Protein AF-0000000081273159 (afdb_homodimer)

pLDDT: mean 83.95, std 16.94, range [33.56, 98.62]

Sequence (254 aa):
MSEQRNASPSHPQDAVYMPDGVRIDNPDGGYTVTNPNGVSVDYQPDGSIEGQIPVIRALCVQDIAKVVRHDIARVFDTVSHTLHFEGGGVLSYMHASNGRGYEFSGHNVFVQADKDGCVIVHGTCMEMSEQRNASPSHPQDAVYMPDGVRIDNPDGGYTVTNPNGVSVDYQPDGSIEGQIPVIRALCVQDIAKVVRHDIARVFDTVSHTLHFEGGGVLSYMHASNGRGYEFSGHNVFVQADKDGCVIVHGTCME

Organism: Ralstonia solanacearum (NCBI:txid305)

Solvent-accessible surface area (backbone atoms only — not comparable to full-atom values): 13361 Å² total; per-residue (Å²): 136,82,79,77,76,73,71,67,76,74,70,76,62,67,65,44,82,48,99,59,23,39,34,37,61,41,94,85,63,22,34,35,38,32,23,89,68,63,42,35,39,38,38,41,70,88,33,38,34,38,30,64,28,94,58,30,64,30,44,21,35,53,35,54,79,40,50,74,44,60,49,77,47,76,57,92,62,31,36,37,40,37,40,33,22,54,92,70,9,32,39,35,39,35,24,37,75,85,48,51,29,52,38,39,38,32,33,38,50,38,71,47,54,49,75,81,29,34,34,38,36,68,37,32,53,77,131,135,82,79,77,74,74,74,66,75,75,72,75,63,67,65,45,84,47,101,61,24,38,32,36,61,40,96,83,64,20,35,35,38,33,22,89,67,63,41,35,38,39,38,42,69,88,34,38,33,40,29,64,28,94,57,30,65,30,44,22,35,52,35,55,80,42,51,73,43,61,50,75,48,76,58,92,63,33,36,36,40,38,40,32,21,55,90,70,9,33,39,36,39,35,24,36,73,86,48,51,29,52,40,38,37,34,33,36,48,39,72,47,54,50,76,79,28,35,34,38,35,68,38,31,52,77,131

Radius of gyration: 23.56 Å; Cα contacts (8 Å, |Δi|>4): 625; chains: 2; bounding box: 40×110×57 Å

Nearest PDB structures (foldseek):
  4bxp-assembly1_A  TM=4.214E-01  e=8.907E-02  Danio rerio
  4bxp-assembly1_A  TM=4.139E-01  e=5.987E-02  Danio rerio

Secondary structure (DSSP, 8-state):
--------------EEEETTEEEEE-TTS-EEEE-TTS-EEEE-TTSEEEEEEEEE-EEEES-GGGEEEEEEEEETTEEEEEEEETTS-EEEEEEETTS-EEEEEEESEEEEE-TTSEEEEEEEPP-/--------------EEEETTEEEEE-TTS-EEEE-TTS-EEEE-TTSEEEEEEEEE-EEEES-GGGEEEEEEEEETTEEEEEEEETTS-EEEEEEETTS-EEEEEEESEEEEE-TTSEEEEEEE---

Foldseek 3Di:
DDPPPPPPPPPQQDWDDDPAATWGADPQGWIWGAGPQGWIWTAHPQQKIKTFDPWQQEEAEPDCVQFPDWDWDDDVQKIKIWTAGPVGKIKMWMAGVVRTTGIMMIGQWDWGAHNVNYIYTHGGNDD/DDPPPPPPPPDQQDWDQDPAATWGADPQGWIWGAGPQGWIWTAHPQQKIKTFDPWQQEEAEPDCVQFPDWDWDDDVQKIKIWTAGPVGKIKIWMAGVVRTTGIMMIGQWDWGAHNVNYIYTHGGNDD

Structure (mmCIF, N/CA/C/O backbone):
data_AF-0000000081273159-model_v1
#
loop_
_entity.id
_entity.type
_entity.pdbx_description
1 polymer 'DUF1869 domain-containing protein'
#
loop_
_atom_site.group_PDB
_atom_site.id
_atom_site.type_symbol
_atom_site.label_atom_id
_atom_site.label_alt_id
_atom_site.label_comp_id
_atom_site.label_asym_id
_atom_site.label_entity_id
_atom_site.label_seq_id
_atom_site.pdbx_PDB_ins_code
_atom_site.Cartn_x
_atom_site.Cartn_y
_atom_site.Cartn_z
_atom_site.occupancy
_atom_site.B_iso_or_equiv
_atom_site.auth_seq_id
_atom_site.auth_comp_id
_atom_site.auth_asym_id
_atom_site.auth_atom_id
_atom_site.pdbx_PDB_model_num
ATOM 1 N N . MET A 1 1 ? 6.246 57.969 27.641 1 33.56 1 MET A N 1
ATOM 2 C CA . MET A 1 1 ? 7.344 57.188 27.047 1 33.56 1 MET A CA 1
ATOM 3 C C . MET A 1 1 ? 7.094 55.688 27.156 1 33.56 1 MET A C 1
ATOM 5 O O . MET A 1 1 ? 7.082 55.156 28.25 1 33.56 1 MET A O 1
ATOM 9 N N . SER A 1 2 ? 6.176 55.188 26.25 1 37.5 2 SER A N 1
ATOM 10 C CA . SER A 1 2 ? 5.621 53.844 26.203 1 37.5 2 SER A CA 1
ATOM 11 C C . SER A 1 2 ? 6.723 52.781 26.016 1 37.5 2 SER A C 1
ATOM 13 O O . SER A 1 2 ? 7.555 52.906 25.109 1 37.5 2 SER A O 1
ATOM 15 N N . GLU A 1 3 ? 7.211 52.062 27 1 38.97 3 GLU A N 1
ATOM 16 C CA . GLU A 1 3 ? 8.18 50.969 26.953 1 38.97 3 GLU A CA 1
ATOM 17 C C . GLU A 1 3 ? 7.738 49.875 25.984 1 38.97 3 GLU A C 1
ATOM 19 O O . GLU A 1 3 ? 6.684 49.281 26.156 1 38.97 3 GLU A O 1
ATOM 24 N N . GLN A 1 4 ? 8.133 49.969 24.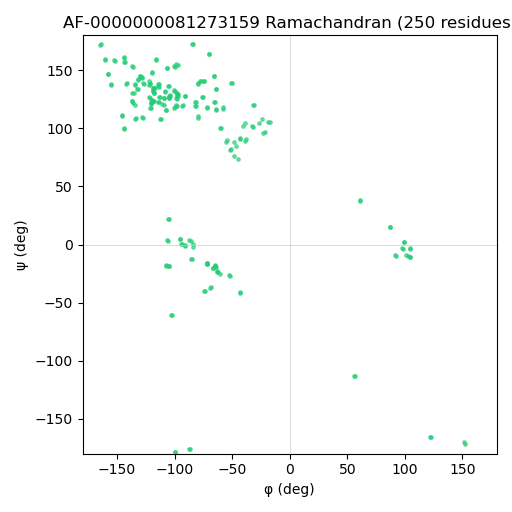672 1 37.16 4 GLN A N 1
ATOM 25 C CA . GLN A 1 4 ? 8.023 48.875 23.703 1 37.16 4 GLN A CA 1
ATOM 26 C C . GLN A 1 4 ? 8.656 47.594 24.234 1 37.16 4 GLN A C 1
ATOM 28 O O . GLN A 1 4 ? 9.859 47.562 24.484 1 37.16 4 GLN A O 1
ATOM 33 N N . ARG A 1 5 ? 7.969 46.812 25.078 1 39.31 5 ARG A N 1
ATOM 34 C CA . ARG A 1 5 ? 8.43 45.469 25.422 1 39.31 5 ARG A CA 1
ATOM 35 C C . ARG A 1 5 ? 8.914 44.719 24.188 1 39.31 5 ARG A C 1
ATOM 37 O O . ARG A 1 5 ? 8.164 44.531 23.234 1 39.31 5 ARG A O 1
ATOM 44 N N . ASN A 1 6 ? 10.156 44.781 23.875 1 37.44 6 ASN A N 1
ATOM 45 C CA . ASN A 1 6 ? 10.789 43.938 22.875 1 37.44 6 ASN A CA 1
ATOM 46 C C . ASN A 1 6 ? 10.43 42.469 23.094 1 37.44 6 ASN A C 1
ATOM 48 O O . ASN A 1 6 ? 10.797 41.875 24.094 1 37.44 6 ASN A O 1
ATOM 52 N N . ALA A 1 7 ? 9.273 42.062 22.75 1 40.38 7 ALA A N 1
ATOM 53 C CA . ALA A 1 7 ? 9.008 40.656 22.688 1 40.38 7 ALA A CA 1
ATOM 54 C C . ALA A 1 7 ? 10.211 39.875 22.125 1 40.38 7 ALA A C 1
ATOM 56 O O . ALA A 1 7 ? 10.703 40.219 21.047 1 40.38 7 ALA A O 1
ATOM 57 N N . SER A 1 8 ? 11.133 39.438 22.953 1 40.47 8 SER A N 1
ATOM 58 C CA . SER A 1 8 ? 12.203 38.531 22.531 1 40.47 8 SER A CA 1
ATOM 59 C C . SER A 1 8 ? 11.734 37.625 21.406 1 40.47 8 SER A C 1
ATOM 61 O O . SER A 1 8 ? 10.586 37.156 21.422 1 40.47 8 SER A O 1
ATOM 63 N N . PRO A 1 9 ? 12.391 37.688 20.266 1 39 9 PRO A N 1
ATOM 64 C CA . PRO A 1 9 ? 12 36.75 19.219 1 39 9 PRO A CA 1
ATOM 65 C C . PRO A 1 9 ? 11.695 35.344 19.766 1 39 9 PRO A C 1
ATOM 67 O O . PRO A 1 9 ? 12.312 34.906 20.75 1 39 9 PRO A O 1
ATOM 70 N N . SER A 1 10 ? 10.438 34.938 19.938 1 40.62 10 SER A N 1
ATOM 71 C CA . SER A 1 10 ? 10.094 33.562 20.203 1 40.62 10 SER A CA 1
ATOM 72 C C . SER A 1 10 ? 11.211 32.625 19.75 1 40.62 10 SER A C 1
ATOM 74 O O . SER A 1 10 ? 11.758 32.781 18.656 1 40.62 10 SER A O 1
ATOM 76 N N . HIS A 1 11 ? 12.141 32.156 20.578 1 43.31 11 HIS A N 1
ATOM 77 C CA . HIS A 1 11 ? 13.078 31.062 20.344 1 43.31 11 HIS A CA 1
ATOM 78 C C . HIS A 1 11 ? 12.625 30.188 19.172 1 43.31 11 HIS A C 1
ATOM 80 O O . HIS A 1 11 ? 11.461 29.781 19.125 1 43.31 11 HIS A O 1
ATOM 86 N N . PRO A 1 12 ? 13.219 30.234 17.984 1 45.88 12 PRO A N 1
ATOM 87 C CA . PRO A 1 12 ? 12.859 29.359 16.875 1 45.88 12 PRO A CA 1
ATOM 88 C C . PRO A 1 12 ? 12.391 27.969 17.344 1 45.88 12 PRO A C 1
ATOM 90 O O . PRO A 1 12 ? 12.914 27.453 18.328 1 45.88 12 PRO A O 1
ATOM 93 N N . GLN A 1 13 ? 11.102 27.609 17.391 1 56.62 13 GLN A N 1
ATOM 94 C CA . GLN A 1 13 ? 10.539 26.281 17.594 1 56.62 13 GLN A CA 1
ATOM 95 C C . GLN A 1 13 ? 11.531 25.188 17.172 1 56.62 13 GLN A C 1
ATOM 97 O O . GLN A 1 13 ? 12.18 25.312 16.125 1 56.62 13 GLN A O 1
ATOM 102 N N . ASP A 1 14 ? 12.094 24.5 18.094 1 66.19 14 ASP A N 1
ATOM 103 C CA . ASP A 1 14 ? 13.164 23.5 18 1 66.19 14 ASP A CA 1
ATOM 104 C C . ASP A 1 14 ? 12.891 22.5 16.875 1 66.19 14 ASP A C 1
ATOM 106 O O . ASP A 1 14 ? 11.906 21.766 16.922 1 66.19 14 ASP A O 1
ATOM 110 N N . ALA A 1 15 ? 13.305 22.938 15.734 1 74.56 15 ALA A N 1
ATOM 111 C CA . ALA A 1 15 ? 13.336 22.016 14.609 1 74.56 15 ALA A CA 1
ATOM 112 C C . ALA A 1 15 ? 14.203 20.797 14.914 1 74.56 15 ALA A C 1
ATOM 114 O O . ALA A 1 15 ? 15.297 20.938 15.477 1 74.56 15 ALA A O 1
ATOM 115 N N . VAL A 1 16 ? 13.508 19.641 14.891 1 82 16 VAL A N 1
ATOM 116 C CA . VAL A 1 16 ? 14.258 18.391 14.984 1 82 16 VAL A CA 1
ATOM 117 C C . VAL A 1 16 ? 14.445 17.797 13.594 1 82 16 VAL A C 1
ATOM 119 O O . VAL A 1 16 ? 13.469 17.562 12.875 1 82 16 VAL A O 1
ATOM 122 N N . TYR A 1 17 ? 15.625 17.625 13.172 1 74.94 17 TYR A N 1
ATOM 123 C CA . TYR A 1 17 ? 15.93 17.062 11.859 1 74.94 17 TYR A CA 1
ATOM 124 C C . TYR A 1 17 ? 15.875 15.539 11.898 1 74.94 17 TYR A C 1
ATOM 126 O O . TYR A 1 17 ? 16.469 14.906 12.773 1 74.94 17 TYR A O 1
ATOM 134 N N . MET A 1 18 ? 14.93 15.031 11.047 1 74.56 18 MET A N 1
ATOM 135 C CA . MET A 1 18 ? 14.773 13.586 10.914 1 74.56 18 MET A CA 1
ATOM 136 C C . MET A 1 18 ? 15.117 13.133 9.5 1 74.56 18 MET A C 1
ATOM 138 O O . MET A 1 18 ? 15.195 13.945 8.578 1 74.56 18 MET A O 1
ATOM 142 N N . PRO A 1 19 ? 15.43 11.859 9.375 1 70.31 19 PRO A N 1
ATOM 143 C CA . PRO A 1 19 ? 15.766 11.336 8.047 1 70.31 19 PRO A CA 1
ATOM 144 C C . PRO A 1 19 ? 14.703 11.672 7.004 1 70.31 19 PRO A C 1
ATOM 146 O O . PRO A 1 19 ? 15.031 11.922 5.84 1 70.31 19 PRO A O 1
ATOM 149 N N . ASP A 1 20 ? 13.477 11.844 7.52 1 69.75 20 ASP A N 1
ATOM 150 C CA . ASP A 1 20 ? 12.406 12.008 6.543 1 69.75 20 ASP A CA 1
ATOM 151 C C . ASP A 1 20 ? 11.938 13.461 6.488 1 69.75 20 ASP A C 1
ATOM 153 O O . ASP A 1 20 ? 10.977 13.781 5.785 1 69.75 20 ASP A O 1
ATOM 157 N N . GLY A 1 21 ? 12.57 14.281 7.211 1 77.69 21 GLY A N 1
ATOM 158 C CA . GLY A 1 21 ? 12.164 15.68 7.184 1 77.69 21 GLY A CA 1
ATOM 159 C C . GLY A 1 21 ? 12.469 16.406 8.477 1 77.69 21 GLY A C 1
ATOM 160 O O . GLY A 1 21 ? 13.312 15.977 9.258 1 77.69 21 GLY A O 1
ATOM 161 N N . VAL A 1 22 ? 11.922 17.641 8.508 1 86.69 22 VAL A N 1
ATOM 162 C CA . VAL A 1 22 ? 12.086 18.484 9.688 1 86.69 22 VAL A CA 1
ATOM 163 C C . VAL A 1 22 ? 10.789 18.516 10.492 1 86.69 22 VAL A C 1
ATOM 165 O O . VAL A 1 22 ? 9.703 18.703 9.93 1 86.69 22 VAL A O 1
ATOM 168 N N . ARG A 1 23 ? 10.938 18.203 11.727 1 88.88 23 ARG A N 1
ATOM 169 C CA . ARG A 1 23 ? 9.797 18.281 12.625 1 88.88 23 ARG A CA 1
ATOM 170 C C . ARG A 1 23 ? 9.789 19.594 13.398 1 88.88 23 ARG A C 1
ATOM 172 O O . ARG A 1 23 ? 10.828 20.016 13.914 1 88.88 23 ARG A O 1
ATOM 179 N N . ILE A 1 24 ? 8.688 20.266 13.383 1 90.06 24 ILE A N 1
ATOM 180 C CA . ILE A 1 24 ? 8.477 21.469 14.188 1 90.06 24 ILE A CA 1
ATOM 181 C C . ILE A 1 24 ? 7.332 21.234 15.172 1 90.06 24 ILE A C 1
ATOM 183 O O . ILE A 1 24 ? 6.215 20.891 14.766 1 90.06 24 ILE A O 1
ATOM 187 N N . ASP A 1 25 ? 7.582 21.406 16.422 1 91.19 25 ASP A N 1
ATOM 188 C CA . ASP A 1 25 ? 6.551 21.266 17.438 1 91.19 25 ASP A CA 1
ATOM 189 C C . ASP A 1 25 ? 5.676 22.516 17.516 1 91.19 25 ASP A C 1
ATOM 191 O O . ASP A 1 25 ? 6.176 23.641 17.438 1 91.19 25 ASP A O 1
ATOM 195 N N . ASN A 1 26 ? 4.461 22.266 17.656 1 89.94 26 ASN A N 1
ATOM 196 C CA . ASN A 1 26 ? 3.498 23.359 17.734 1 89.94 26 ASN A CA 1
ATOM 197 C C . ASN A 1 26 ? 3.09 23.641 19.188 1 89.94 26 ASN A C 1
ATOM 199 O O . ASN A 1 26 ? 3.127 22.75 20.031 1 89.94 26 ASN A O 1
ATOM 203 N N . PRO A 1 27 ? 2.695 24.828 19.453 1 89.12 27 PRO A N 1
ATOM 204 C CA . PRO A 1 27 ? 2.316 25.219 20.828 1 89.12 27 PRO A CA 1
ATOM 205 C C . PRO A 1 27 ? 1.125 24.422 21.344 1 89.12 27 PRO A C 1
ATOM 207 O O . PRO A 1 27 ? 0.985 24.25 22.562 1 89.12 27 PRO A O 1
ATOM 210 N N . ASP A 1 28 ? 0.371 23.938 20.5 1 88.38 28 ASP A N 1
ATOM 211 C CA . ASP A 1 28 ? -0.841 23.234 20.922 1 88.38 28 ASP A CA 1
ATOM 212 C C . ASP A 1 28 ? -0.544 21.781 21.281 1 88.38 28 ASP A C 1
ATOM 214 O O . ASP A 1 28 ? -1.446 21.031 21.656 1 88.38 28 ASP A O 1
ATOM 218 N N . GLY A 1 29 ? 0.699 21.328 21.141 1 89.62 29 GLY A N 1
ATOM 219 C CA . GLY A 1 29 ? 1.082 19.969 21.484 1 89.62 29 GLY A CA 1
ATOM 220 C C . GLY A 1 29 ? 1.23 19.078 20.266 1 89.62 29 GLY A C 1
ATOM 221 O O . GLY A 1 29 ? 1.7 17.938 20.375 1 89.62 29 GLY A O 1
ATOM 222 N N . GLY A 1 30 ? 0.822 19.562 19.141 1 90.19 30 GLY A N 1
ATOM 223 C CA . GLY A 1 30 ? 1.056 18.844 17.906 1 90.19 30 GLY A CA 1
ATOM 224 C C . GLY A 1 30 ? 2.406 19.141 17.281 1 90.19 30 GLY A C 1
ATOM 225 O O . GLY A 1 30 ? 3.289 19.703 17.938 1 90.19 30 GLY A O 1
ATOM 226 N N . TYR A 1 31 ? 2.561 18.594 16.188 1 89 31 TYR A N 1
ATOM 227 C CA . TYR A 1 31 ? 3.787 18.906 15.461 1 89 31 TYR A CA 1
ATOM 228 C C . TYR A 1 31 ? 3.588 18.766 13.953 1 89 31 TYR A C 1
ATOM 230 O O . TYR A 1 31 ? 2.611 18.156 13.508 1 89 31 TYR A O 1
ATOM 238 N N . THR A 1 32 ? 4.441 19.422 13.203 1 89 32 THR A N 1
ATOM 239 C CA . THR A 1 32 ? 4.449 19.375 11.742 1 89 32 THR A CA 1
ATOM 240 C C . THR A 1 32 ? 5.766 18.797 11.227 1 89 32 THR A C 1
ATOM 242 O O . THR A 1 32 ? 6.84 19.156 11.727 1 89 32 THR A O 1
ATOM 245 N N . VAL A 1 33 ? 5.602 17.828 10.336 1 87.44 33 VAL A N 1
ATOM 246 C CA . VAL A 1 33 ? 6.781 17.281 9.672 1 87.44 33 VAL A CA 1
ATOM 247 C C . VAL A 1 33 ? 6.793 17.719 8.203 1 87.44 33 VAL A C 1
ATOM 249 O O . VAL A 1 33 ? 5.801 17.547 7.492 1 87.44 33 VAL A O 1
ATOM 252 N N . THR A 1 34 ? 7.918 18.312 7.828 1 83.94 34 THR A N 1
ATOM 253 C CA . THR A 1 34 ? 8.078 18.75 6.441 1 83.94 34 THR A CA 1
ATOM 254 C C . THR A 1 34 ? 9.273 18.047 5.793 1 83.94 34 THR A C 1
ATOM 256 O O . THR A 1 34 ? 10.375 18.047 6.348 1 83.94 34 THR A O 1
ATOM 259 N N . ASN A 1 35 ? 8.922 17.422 4.715 1 78.56 35 ASN A N 1
ATOM 260 C CA . ASN A 1 35 ? 10.031 16.781 4.02 1 78.56 35 ASN A CA 1
ATOM 261 C C . ASN A 1 35 ? 10.742 17.75 3.088 1 78.56 35 ASN A C 1
ATOM 263 O O . ASN A 1 35 ? 10.305 18.891 2.912 1 78.56 35 ASN A O 1
ATOM 267 N N . PRO A 1 36 ? 11.836 17.312 2.539 1 75 36 PRO A N 1
ATOM 268 C CA . PRO A 1 36 ? 12.633 18.234 1.719 1 75 36 PRO A CA 1
ATOM 269 C C . PRO A 1 36 ? 11.898 18.688 0.463 1 75 36 PRO A C 1
ATOM 271 O O . PRO A 1 36 ? 12.25 19.719 -0.12 1 75 36 PRO A O 1
ATOM 274 N N . ASN A 1 37 ? 10.945 17.969 0.129 1 72.88 37 ASN A N 1
ATOM 275 C CA . ASN A 1 37 ? 10.234 18.328 -1.091 1 72.88 37 ASN A CA 1
ATOM 276 C C . ASN A 1 37 ? 9.031 19.219 -0.792 1 72.88 37 ASN A C 1
ATOM 278 O O . ASN A 1 37 ? 8.234 19.516 -1.684 1 72.88 37 ASN A O 1
ATOM 282 N N . GLY A 1 38 ? 8.852 19.5 0.42 1 74.31 38 GLY A N 1
ATOM 283 C CA . GLY A 1 38 ? 7.824 20.469 0.775 1 74.31 38 GLY A CA 1
ATOM 284 C C . GLY A 1 38 ? 6.531 19.828 1.229 1 74.31 38 GLY A C 1
ATOM 285 O O . GLY A 1 38 ? 5.551 20.516 1.517 1 74.31 38 GLY A O 1
ATOM 286 N N . VAL A 1 39 ? 6.57 18.5 1.261 1 75.06 39 VAL A N 1
ATOM 287 C CA . VAL A 1 39 ? 5.391 17.812 1.767 1 75.06 39 VAL A CA 1
ATOM 288 C C . VAL A 1 39 ? 5.328 17.938 3.287 1 75.06 39 VAL A C 1
ATOM 290 O O . VAL A 1 39 ? 6.301 17.641 3.98 1 75.06 39 VAL A O 1
ATOM 293 N N . SER A 1 40 ? 4.145 18.422 3.699 1 83.31 40 SER A N 1
ATOM 294 C CA . SER A 1 40 ? 3.992 18.594 5.141 1 83.31 40 SER A CA 1
ATOM 295 C C . SER A 1 40 ? 2.811 17.797 5.676 1 83.31 40 SER A C 1
ATOM 297 O O . SER A 1 40 ? 1.752 17.75 5.047 1 83.31 40 SER A O 1
ATOM 299 N N . VAL A 1 41 ? 3.078 17.188 6.793 1 87.25 41 VAL A N 1
ATOM 300 C CA . VAL A 1 41 ? 2.023 16.469 7.512 1 87.25 41 VAL A CA 1
ATOM 301 C C . VAL A 1 41 ? 1.877 17.047 8.914 1 87.25 41 VAL A C 1
ATOM 303 O O . VAL A 1 41 ? 2.865 17.203 9.641 1 87.25 41 VAL A O 1
ATOM 306 N N . ASP A 1 42 ? 0.655 17.391 9.156 1 90 42 ASP A N 1
ATOM 307 C CA . ASP A 1 42 ? 0.347 17.953 10.469 1 90 42 ASP A CA 1
ATOM 308 C C . ASP A 1 42 ? -0.228 16.891 11.398 1 90 42 ASP A C 1
ATOM 310 O O . ASP A 1 42 ? -1.208 16.219 11.055 1 90 42 ASP A O 1
ATOM 314 N N . TYR A 1 43 ? 0.442 16.797 12.531 1 90 43 TYR A N 1
ATOM 315 C CA . TYR A 1 43 ? 0.016 15.867 13.562 1 90 43 TYR A CA 1
ATOM 316 C C . TYR A 1 43 ? -0.558 16.609 14.766 1 90 43 TYR A C 1
ATOM 318 O O . TYR A 1 43 ? 0.137 17.406 15.398 1 90 43 TYR A O 1
ATOM 326 N N . GLN A 1 44 ? -1.812 16.312 15.039 1 91.81 44 GLN A N 1
ATOM 327 C CA . GLN A 1 44 ? -2.479 16.969 16.156 1 91.81 44 GLN A CA 1
ATOM 328 C C . GLN A 1 44 ? -2.441 16.109 17.406 1 91.81 44 GLN A C 1
ATOM 330 O O . GLN A 1 44 ? -2.326 14.883 17.328 1 91.81 44 GLN A O 1
ATOM 335 N N . PRO A 1 45 ? -2.525 16.719 18.547 1 90.5 45 PRO A N 1
ATOM 336 C CA . PRO A 1 45 ? -2.475 15.969 19.797 1 90.5 45 PRO A CA 1
ATOM 337 C C . PRO A 1 45 ? -3.643 15 19.953 1 90.5 45 PRO A C 1
ATOM 339 O O . PRO A 1 45 ? -3.525 13.992 20.672 1 90.5 45 PRO A O 1
ATOM 342 N N . ASP A 1 46 ? -4.75 15.203 19.312 1 90.81 46 ASP A N 1
ATOM 343 C CA . ASP A 1 46 ? -5.922 14.352 19.469 1 90.81 46 ASP A CA 1
ATOM 344 C C . ASP A 1 46 ? -5.848 13.148 18.531 1 90.81 46 ASP A C 1
ATOM 346 O O . ASP A 1 46 ? -6.801 12.367 18.438 1 90.81 46 ASP A O 1
ATOM 350 N N . GLY A 1 47 ? -4.754 13.07 17.828 1 91.44 47 GLY A N 1
ATOM 351 C CA . GLY A 1 47 ? -4.578 11.93 16.953 1 91.44 47 GLY A CA 1
ATOM 352 C C . GLY A 1 47 ? -4.93 12.234 15.5 1 91.44 47 GLY A C 1
ATOM 353 O O . GLY A 1 47 ? -4.754 11.383 14.625 1 91.44 47 GLY A O 1
ATOM 354 N N . SER A 1 48 ? -5.398 13.438 15.297 1 93.12 48 SER A N 1
ATOM 355 C CA . SER A 1 48 ? -5.73 13.805 13.922 1 93.12 48 SER A CA 1
ATOM 356 C C . SER A 1 48 ? -4.477 14.133 13.117 1 93.12 48 SER A C 1
ATOM 358 O O . SER A 1 48 ? -3.527 14.711 13.656 1 93.12 48 SER A O 1
ATOM 360 N N . ILE A 1 49 ? -4.496 13.719 11.93 1 92.19 49 ILE A N 1
ATOM 361 C CA . ILE A 1 49 ? -3.418 14.039 11 1 92.19 49 ILE A CA 1
ATOM 362 C C . ILE A 1 49 ? -4.004 14.617 9.719 1 92.19 49 ILE A C 1
ATOM 364 O O . ILE A 1 49 ? -5.078 14.203 9.273 1 92.19 49 ILE A O 1
ATOM 368 N N . GLU A 1 50 ? -3.258 15.562 9.203 1 89.5 50 GLU A N 1
ATOM 369 C CA . GLU A 1 50 ? -3.641 16.125 7.91 1 89.5 50 GLU A CA 1
ATOM 370 C C . GLU A 1 50 ? -2.414 16.406 7.047 1 89.5 50 GLU A C 1
ATOM 372 O O . GLU A 1 50 ? -1.368 16.812 7.562 1 89.5 50 GLU A O 1
ATOM 377 N N . GLY A 1 51 ? -2.588 16.109 5.891 1 83.81 51 GLY A N 1
ATOM 378 C CA . GLY A 1 51 ? -1.545 16.438 4.934 1 83.81 51 GLY A CA 1
ATOM 379 C C . GLY A 1 51 ? -2.082 17.062 3.654 1 83.81 51 GLY A C 1
ATOM 380 O O . GLY A 1 51 ? -3.119 16.641 3.143 1 83.81 51 GLY A O 1
ATOM 381 N N . GLN A 1 52 ? -1.6 18.281 3.434 1 72.94 52 GLN A N 1
ATOM 382 C CA . GLN A 1 52 ? -1.816 18.875 2.125 1 72.94 52 GLN A CA 1
ATOM 383 C C . GLN A 1 52 ? -0.504 19.016 1.358 1 72.94 52 GLN A C 1
ATOM 385 O O . GLN A 1 52 ? 0.447 19.625 1.853 1 72.94 52 GLN A O 1
ATOM 390 N N . ILE A 1 53 ? -0.485 18.156 0.425 1 67.44 53 ILE A N 1
ATOM 391 C CA . ILE A 1 53 ? 0.759 18.125 -0.337 1 67.44 53 ILE A CA 1
ATOM 392 C C . ILE A 1 53 ? 0.499 18.594 -1.769 1 67.44 53 ILE A C 1
ATOM 394 O O . ILE A 1 53 ? -0.519 18.234 -2.367 1 67.44 53 ILE A O 1
ATOM 398 N N . PRO A 1 54 ? 1.281 19.562 -2.182 1 70.12 54 PRO A N 1
ATOM 399 C CA . PRO A 1 54 ? 1.064 20.047 -3.545 1 70.12 54 PRO A CA 1
ATOM 400 C C . PRO A 1 54 ? 0.836 18.922 -4.547 1 70.12 54 PRO A C 1
ATOM 402 O O . PRO A 1 54 ? -0.021 19.031 -5.43 1 70.12 54 PRO A O 1
ATOM 405 N N . VAL A 1 55 ? 1.565 17.875 -4.445 1 76.25 55 VAL A N 1
ATOM 406 C CA . VAL A 1 55 ? 1.369 16.75 -5.359 1 76.25 55 VAL A CA 1
ATOM 407 C C . VAL A 1 55 ? 1.591 15.43 -4.617 1 76.25 55 VAL A C 1
ATOM 409 O O . VAL A 1 55 ? 2.725 15.086 -4.277 1 76.25 55 VAL A O 1
ATOM 412 N N . ILE A 1 56 ? 0.504 14.828 -4.254 1 85 56 ILE A N 1
ATOM 413 C CA . ILE A 1 56 ? 0.622 13.461 -3.764 1 85 56 ILE A CA 1
ATOM 414 C C . ILE A 1 56 ? 0.745 12.5 -4.945 1 85 56 ILE A C 1
ATOM 416 O O . ILE A 1 56 ? -0.22 12.289 -5.684 1 85 56 ILE A O 1
ATOM 420 N N . ARG A 1 57 ? 1.852 11.961 -5.094 1 87.88 57 ARG A N 1
ATOM 421 C CA . ARG A 1 57 ? 2.094 11.07 -6.219 1 87.88 57 ARG A CA 1
ATOM 422 C C . ARG A 1 57 ? 1.41 9.727 -6.008 1 87.88 57 ARG A C 1
ATOM 424 O O . ARG A 1 57 ? 0.899 9.125 -6.957 1 87.88 57 ARG A O 1
ATOM 431 N N . ALA A 1 58 ? 1.476 9.273 -4.812 1 92.12 58 ALA A N 1
ATOM 432 C CA . ALA A 1 58 ? 0.848 7.996 -4.473 1 92.12 58 ALA A CA 1
ATOM 433 C C . ALA A 1 58 ? 0.574 7.902 -2.977 1 92.12 58 ALA A C 1
ATOM 435 O O . ALA A 1 58 ? 1.294 8.492 -2.168 1 92.12 58 ALA A O 1
ATOM 436 N N . LEU A 1 59 ? -0.438 7.27 -2.641 1 94.19 59 LEU A N 1
ATOM 437 C CA . LEU A 1 59 ? -0.652 6.824 -1.268 1 94.19 59 LEU A CA 1
ATOM 438 C C . LEU A 1 59 ? -0.472 5.312 -1.153 1 94.19 59 LEU A C 1
ATOM 440 O O . LEU A 1 59 ? -1.242 4.547 -1.734 1 94.19 59 LEU A O 1
ATOM 444 N N . CYS A 1 60 ? 0.51 4.973 -0.412 1 95.94 60 CYS A N 1
ATOM 445 C CA . CYS A 1 60 ? 0.901 3.578 -0.249 1 95.94 60 CYS A CA 1
ATOM 446 C C . CYS A 1 60 ? 0.367 3.012 1.061 1 95.94 60 CYS A C 1
ATOM 448 O O . CYS A 1 60 ? 0.473 3.652 2.107 1 95.94 60 CYS A O 1
ATOM 450 N N . VAL A 1 61 ? -0.199 1.852 0.926 1 97.88 61 VAL A N 1
ATOM 451 C CA . VAL A 1 61 ? -0.581 1.11 2.123 1 97.88 61 VAL A CA 1
ATOM 452 C C . VAL A 1 61 ? 0.462 0.035 2.422 1 97.88 61 VAL A C 1
ATOM 454 O O . VAL A 1 61 ? 0.611 -0.922 1.658 1 97.88 61 VAL A O 1
ATOM 457 N N . GLN A 1 62 ? 1.055 0.178 3.514 1 96.06 62 GLN A N 1
ATOM 458 C CA . GLN A 1 62 ? 2.217 -0.651 3.82 1 96.06 62 GLN A CA 1
ATOM 459 C C . GLN A 1 62 ? 1.814 -2.109 4.016 1 96.06 62 GLN A C 1
ATOM 461 O O . GLN A 1 62 ? 2.586 -3.02 3.707 1 96.06 62 GLN A O 1
ATOM 466 N N . ASP A 1 63 ? 0.692 -2.316 4.598 1 96.5 63 ASP A N 1
ATOM 467 C CA . ASP A 1 63 ? 0.19 -3.672 4.809 1 96.5 63 ASP A CA 1
ATOM 468 C C . ASP A 1 63 ? -1.333 -3.715 4.703 1 96.5 63 ASP A C 1
ATOM 470 O O . ASP A 1 63 ? -2.037 -3.289 5.621 1 96.5 63 ASP A O 1
ATOM 474 N N . ILE A 1 64 ? -1.799 -4.367 3.633 1 97.31 64 ILE A N 1
ATOM 475 C CA . ILE A 1 64 ? -3.23 -4.371 3.354 1 97.31 64 ILE A CA 1
ATOM 476 C C . ILE A 1 64 ? -3.953 -5.254 4.367 1 97.31 64 ILE A C 1
ATOM 478 O O . ILE A 1 64 ? -5.164 -5.113 4.57 1 97.31 64 ILE A O 1
ATOM 482 N N . ALA A 1 65 ? -3.18 -6.133 5.086 1 95.94 65 ALA A N 1
ATOM 483 C CA . ALA A 1 65 ? -3.775 -7.023 6.082 1 95.94 65 ALA A CA 1
ATOM 484 C C . ALA A 1 65 ? -4.328 -6.23 7.262 1 95.94 65 ALA A C 1
ATOM 486 O O . ALA A 1 65 ? -5.16 -6.734 8.023 1 95.94 65 ALA A O 1
ATOM 487 N N . LYS A 1 66 ? -3.859 -5.07 7.406 1 96.75 66 LYS A N 1
ATOM 488 C CA . LYS A 1 66 ? -4.285 -4.254 8.539 1 96.75 66 LYS A CA 1
ATOM 489 C C . LYS A 1 66 ? -5.574 -3.506 8.227 1 96.75 66 LYS A C 1
ATOM 491 O O . LYS A 1 66 ? -6.191 -2.92 9.117 1 96.75 66 LYS A O 1
ATOM 496 N N . VAL A 1 67 ? -5.977 -3.469 6.965 1 98 67 VAL A N 1
ATOM 497 C CA . VAL A 1 67 ? -7.203 -2.783 6.566 1 98 67 VAL A CA 1
ATOM 498 C C . VAL A 1 67 ? -8.406 -3.686 6.816 1 98 67 VAL A C 1
ATOM 500 O O . VAL A 1 67 ? -8.484 -4.793 6.281 1 98 67 VAL A O 1
ATOM 503 N N . VAL A 1 68 ? -9.359 -3.207 7.609 1 97.38 68 VAL A N 1
ATOM 504 C CA . VAL A 1 68 ? -10.508 -4.039 7.961 1 97.38 68 VAL A CA 1
ATOM 505 C C . VAL A 1 68 ? -11.734 -3.588 7.172 1 97.38 68 VAL A C 1
ATOM 507 O O . VAL A 1 68 ? -12.711 -4.328 7.062 1 97.38 68 VAL A O 1
ATOM 510 N N . ARG A 1 69 ? -11.672 -2.428 6.668 1 98.06 69 ARG A N 1
ATOM 511 C CA . ARG A 1 69 ? -12.727 -1.891 5.812 1 98.06 69 ARG A CA 1
ATOM 512 C C . ARG A 1 69 ? -12.18 -0.808 4.887 1 98.06 69 ARG A C 1
ATOM 514 O O . ARG A 1 69 ? -11.344 0.003 5.297 1 98.06 69 ARG A O 1
ATOM 521 N N . HIS A 1 70 ? -12.57 -0.783 3.65 1 98.62 70 HIS A N 1
ATOM 522 C CA . HIS A 1 70 ? -12.18 0.187 2.635 1 98.62 70 HIS A CA 1
ATOM 523 C C . HIS A 1 70 ? -13.391 0.679 1.846 1 98.62 70 HIS A C 1
ATOM 525 O O . HIS A 1 70 ? -14 -0.087 1.097 1 98.62 70 HIS A O 1
ATOM 531 N N . ASP A 1 71 ? -13.773 1.933 2.092 1 98.38 71 ASP A N 1
ATOM 532 C CA . ASP A 1 71 ? -14.859 2.57 1.351 1 98.38 71 ASP A CA 1
ATOM 533 C C . ASP A 1 71 ? -14.312 3.436 0.217 1 98.38 71 ASP A C 1
ATOM 535 O O . ASP A 1 71 ? -13.43 4.27 0.434 1 98.38 71 ASP A O 1
ATOM 539 N N . ILE A 1 72 ? -14.836 3.244 -0.961 1 97.62 72 ILE A N 1
ATOM 540 C CA . ILE A 1 72 ? -14.453 4.031 -2.125 1 97.62 72 ILE A CA 1
ATOM 541 C C . ILE A 1 72 ? -15.672 4.754 -2.689 1 97.62 72 ILE A C 1
ATOM 543 O O . ILE A 1 72 ? -16.688 4.117 -3.014 1 97.62 72 ILE A O 1
ATOM 547 N N . ALA A 1 73 ? -15.594 6.047 -2.746 1 97.12 73 ALA A N 1
ATOM 548 C CA . ALA A 1 73 ? -16.672 6.863 -3.287 1 97.12 73 ALA A CA 1
ATOM 549 C C . ALA A 1 73 ? -16.203 7.707 -4.461 1 97.12 73 ALA A C 1
ATOM 551 O O . ALA A 1 73 ? -15.086 8.242 -4.438 1 97.12 73 ALA A O 1
ATOM 552 N N . ARG A 1 74 ? -17 7.801 -5.438 1 94.81 74 ARG A N 1
ATOM 553 C CA . ARG A 1 74 ? -16.703 8.625 -6.605 1 94.81 74 ARG A CA 1
ATOM 554 C C . ARG A 1 74 ? -17.766 9.719 -6.777 1 94.81 74 ARG A C 1
ATOM 556 O O . ARG A 1 74 ? -18.953 9.438 -6.809 1 94.81 74 ARG A O 1
ATOM 563 N N . VAL A 1 75 ? -17.312 10.898 -6.781 1 93 75 VAL A N 1
ATOM 564 C CA . VAL A 1 75 ? -18.188 12.039 -7.035 1 93 75 VAL A CA 1
ATOM 565 C C . VAL A 1 75 ? -17.578 12.906 -8.141 1 93 75 VAL A C 1
ATOM 567 O O . VAL A 1 75 ? -16.547 13.547 -7.938 1 93 75 VAL A O 1
ATOM 570 N N . PHE A 1 76 ? -18.172 12.93 -9.328 1 91.81 76 PHE A N 1
ATOM 571 C CA . PHE A 1 76 ? -17.688 13.648 -10.5 1 91.81 76 PHE A CA 1
ATOM 572 C C . PHE A 1 76 ? -16.266 13.219 -10.836 1 91.81 76 PHE A C 1
ATOM 574 O O . PHE A 1 76 ? -16.016 12.047 -11.141 1 91.81 76 PHE A O 1
ATOM 581 N N . ASP A 1 77 ? -15.328 14.164 -10.672 1 93.06 77 ASP A N 1
ATOM 582 C CA . ASP A 1 77 ? -13.969 13.859 -11.109 1 93.06 77 ASP A CA 1
ATOM 583 C C . ASP A 1 77 ? -13.055 13.594 -9.914 1 93.06 77 ASP A C 1
ATOM 585 O O . ASP A 1 77 ? -11.836 13.68 -10.031 1 93.06 77 ASP A O 1
ATOM 589 N N . THR A 1 78 ? -13.766 13.242 -8.852 1 93.38 78 THR A N 1
ATOM 590 C CA . THR A 1 78 ? -12.992 12.992 -7.648 1 93.38 78 THR A CA 1
ATOM 591 C C . THR A 1 78 ? -13.32 11.625 -7.062 1 93.38 78 THR A C 1
ATOM 593 O O . THR A 1 78 ? -14.477 11.195 -7.09 1 93.38 78 THR A O 1
ATOM 596 N N . VAL A 1 79 ? -12.281 10.977 -6.621 1 96.31 79 VAL A N 1
ATOM 597 C CA . VAL A 1 79 ? -12.438 9.703 -5.934 1 96.31 79 VAL A CA 1
ATOM 598 C C . VAL A 1 79 ? -11.914 9.812 -4.504 1 96.31 79 VAL A C 1
ATOM 600 O O . VAL A 1 79 ? -10.844 10.375 -4.273 1 96.31 79 VAL A O 1
ATOM 603 N N . SER A 1 80 ? -12.695 9.289 -3.59 1 96.62 80 SER A N 1
ATOM 604 C CA . SER A 1 80 ? -12.289 9.289 -2.189 1 96.62 80 SER A CA 1
ATOM 605 C C . SER A 1 80 ? -12.156 7.867 -1.653 1 96.62 80 SER A C 1
ATOM 607 O O . SER A 1 80 ? -13.023 7.027 -1.886 1 96.62 80 SER A O 1
ATOM 609 N N . HIS A 1 81 ? -11.047 7.629 -0.996 1 97.81 81 HIS A N 1
ATOM 610 C CA . HIS A 1 81 ? -10.812 6.383 -0.277 1 97.81 81 HIS A CA 1
ATOM 611 C C . HIS A 1 81 ? -10.859 6.602 1.232 1 97.81 81 HIS A C 1
ATOM 613 O O . HIS A 1 81 ? -10.227 7.527 1.749 1 97.81 81 HIS A O 1
ATOM 619 N N . THR A 1 82 ? -11.586 5.789 1.898 1 98.5 82 THR A N 1
ATOM 620 C CA . THR A 1 82 ? -11.516 5.742 3.355 1 98.5 82 THR A CA 1
ATOM 621 C C . THR A 1 82 ? -11.109 4.348 3.832 1 98.5 82 THR A C 1
ATOM 623 O O . THR A 1 82 ? -11.836 3.377 3.611 1 98.5 82 THR A O 1
ATOM 626 N N . LEU A 1 83 ? -9.977 4.328 4.48 1 98.62 83 LEU A N 1
ATOM 627 C CA . LEU A 1 83 ? -9.43 3.086 5.012 1 98.62 83 LEU A CA 1
ATOM 628 C C . LEU A 1 83 ? -9.609 3.018 6.523 1 98.62 83 LEU A C 1
ATOM 630 O O . LEU A 1 83 ? -9.203 3.934 7.242 1 98.62 83 LEU A O 1
ATOM 634 N N . HIS A 1 84 ? -10.219 1.93 6.984 1 98.56 84 HIS A N 1
ATOM 635 C CA . HIS A 1 84 ? -10.289 1.617 8.406 1 98.56 84 HIS A CA 1
ATOM 636 C C . HIS A 1 84 ? -9.305 0.51 8.773 1 98.56 84 HIS A C 1
ATOM 638 O O . HIS A 1 84 ? -9.305 -0.557 8.156 1 98.56 84 HIS A O 1
ATOM 644 N N . PHE A 1 85 ? -8.508 0.803 9.773 1 97.69 85 PHE A N 1
ATOM 645 C CA . PHE A 1 85 ? -7.457 -0.137 10.141 1 97.69 85 PHE A CA 1
ATOM 646 C C . PHE A 1 85 ? -7.801 -0.855 11.445 1 97.69 85 PHE A C 1
ATOM 648 O O . PHE A 1 85 ? -8.547 -0.328 12.266 1 97.69 85 PHE A O 1
ATOM 655 N N . GLU A 1 86 ? -7.25 -2.059 11.5 1 96.19 86 GLU A N 1
ATOM 656 C CA . GLU A 1 86 ? -7.254 -2.703 12.805 1 96.19 86 GLU A CA 1
ATOM 657 C C . GLU A 1 86 ? -6.703 -1.771 13.883 1 96.19 86 GLU A C 1
ATOM 659 O O . GLU A 1 86 ? -5.711 -1.075 13.656 1 96.19 86 GLU A O 1
ATOM 664 N N . GLY A 1 87 ? -7.316 -1.733 15.094 1 95.44 87 GLY A N 1
ATOM 665 C CA . GLY A 1 87 ? -6.883 -0.857 16.172 1 95.44 87 GLY A CA 1
ATOM 666 C C . GLY A 1 87 ? -7.598 0.48 16.172 1 95.44 87 GLY A C 1
ATOM 667 O O . GLY A 1 87 ? -7.398 1.294 17.078 1 95.44 87 GLY A O 1
ATOM 668 N N . GLY A 1 88 ? -8.352 0.745 15.109 1 96.31 88 GLY A N 1
ATOM 669 C CA . GLY A 1 88 ? -9.273 1.87 15.148 1 96.31 88 GLY A CA 1
ATOM 670 C C . GLY A 1 88 ? -8.789 3.064 14.352 1 96.31 88 GLY A C 1
ATOM 671 O O . GLY A 1 88 ? -9.492 4.07 14.242 1 96.31 88 GLY A O 1
ATOM 672 N N . GLY A 1 89 ? -7.566 3.014 13.758 1 97.69 89 GLY A N 1
ATOM 673 C CA . GLY A 1 89 ? -7.102 4.086 12.891 1 97.69 89 GLY A CA 1
ATOM 674 C C . GLY A 1 89 ? -7.914 4.223 11.617 1 97.69 89 GLY A C 1
ATOM 675 O O . GLY A 1 89 ? -8.398 3.229 11.078 1 97.69 89 GLY A O 1
ATOM 676 N N . VAL A 1 90 ? -8.07 5.48 11.172 1 98.31 90 VAL A N 1
ATOM 677 C CA . VAL A 1 90 ? -8.797 5.742 9.938 1 98.31 90 VAL A CA 1
ATOM 678 C C . VAL A 1 90 ? -8.023 6.742 9.086 1 98.31 90 VAL A C 1
ATOM 680 O O . VAL A 1 90 ? -7.488 7.727 9.602 1 98.31 90 VAL A O 1
ATOM 683 N N . LEU A 1 91 ? -7.945 6.52 7.781 1 97.75 91 LEU A N 1
ATOM 684 C CA . LEU A 1 91 ? -7.332 7.461 6.848 1 97.75 91 LEU A CA 1
ATOM 685 C C . LEU A 1 91 ? -8.227 7.688 5.637 1 97.75 91 LEU A C 1
ATOM 687 O O . LEU A 1 91 ? -8.766 6.734 5.066 1 97.75 91 LEU A O 1
ATOM 691 N N . SER A 1 92 ? -8.383 8.922 5.289 1 97 92 SER A N 1
ATOM 692 C CA . SER A 1 92 ? -9.102 9.312 4.082 1 97 92 SER A CA 1
ATOM 693 C C . SER A 1 92 ? -8.164 9.969 3.072 1 97 92 SER A C 1
ATOM 695 O O . SER A 1 92 ? -7.293 10.758 3.443 1 97 92 SER A O 1
ATOM 697 N N . TYR A 1 93 ? -8.344 9.625 1.867 1 96.06 93 TYR A N 1
ATOM 698 C CA . TYR A 1 93 ? -7.527 10.141 0.768 1 96.06 93 TYR A CA 1
ATOM 699 C C . TYR A 1 93 ? -8.398 10.5 -0.429 1 96.06 93 TYR A C 1
ATOM 701 O O . TYR A 1 93 ? -9.266 9.727 -0.836 1 96.06 93 TYR A O 1
ATOM 709 N N . MET A 1 94 ? -8.18 11.688 -0.918 1 94.31 94 MET A N 1
ATOM 710 C CA . MET A 1 94 ? -8.914 12.164 -2.084 1 94.31 94 MET A CA 1
ATOM 711 C C . MET A 1 94 ? -7.969 12.461 -3.242 1 94.31 94 MET A C 1
ATOM 713 O O . MET A 1 94 ? -6.918 13.078 -3.049 1 94.31 94 MET A O 1
ATOM 717 N N . HIS A 1 95 ? -8.383 12 -4.391 1 93 95 HIS A N 1
ATOM 718 C CA . HIS A 1 95 ? -7.594 12.266 -5.59 1 93 95 HIS A CA 1
ATOM 719 C C . HIS A 1 95 ? -8.492 12.5 -6.801 1 93 95 HIS A C 1
ATOM 721 O O . HIS A 1 95 ? -9.68 12.188 -6.766 1 93 95 HIS A O 1
ATOM 727 N N . ALA A 1 96 ? -7.906 13.117 -7.793 1 93.12 96 ALA A N 1
ATOM 728 C CA . ALA A 1 96 ? -8.609 13.273 -9.062 1 93.12 96 ALA A CA 1
ATOM 729 C C . ALA A 1 96 ? -8.75 11.93 -9.773 1 93.12 96 ALA A C 1
ATOM 731 O O . ALA A 1 96 ? -8.031 10.977 -9.469 1 93.12 96 ALA A O 1
ATOM 732 N N . SER A 1 97 ? -9.648 11.906 -10.758 1 90.31 97 SER A N 1
ATOM 733 C CA . SER A 1 97 ? -9.883 10.68 -11.508 1 90.31 97 SER A CA 1
ATOM 734 C C . SER A 1 97 ? -8.648 10.266 -12.297 1 90.31 97 SER A C 1
ATOM 736 O O . SER A 1 97 ? -8.484 9.086 -12.625 1 90.31 97 SER A O 1
ATOM 738 N N . ASN A 1 98 ? -7.789 11.242 -12.461 1 85 98 ASN A N 1
ATOM 739 C CA . ASN A 1 98 ? -6.582 10.898 -13.203 1 85 98 ASN A CA 1
ATOM 740 C C . ASN A 1 98 ? -5.469 10.422 -12.266 1 85 98 ASN A C 1
ATOM 742 O O . ASN A 1 98 ? -4.348 10.164 -12.711 1 85 98 ASN A O 1
ATOM 746 N N . GLY A 1 99 ? -5.723 10.406 -11.016 1 83.88 99 GLY A N 1
ATOM 747 C CA . GLY A 1 99 ? -4.781 9.844 -10.062 1 83.88 99 GLY A CA 1
ATOM 748 C C . GLY A 1 99 ? -4.02 10.898 -9.281 1 83.88 99 GLY A C 1
ATOM 749 O O . GLY A 1 99 ? -3.312 10.578 -8.32 1 83.88 99 GLY A O 1
ATOM 750 N N . ARG A 1 100 ? -4.152 12.141 -9.727 1 84.62 100 ARG A N 1
ATOM 751 C CA . ARG A 1 100 ? -3.475 13.195 -8.984 1 84.62 100 ARG A CA 1
ATOM 752 C C . ARG A 1 100 ? -4.059 13.344 -7.578 1 84.62 100 ARG A C 1
ATOM 754 O O . ARG A 1 100 ? -5.258 13.57 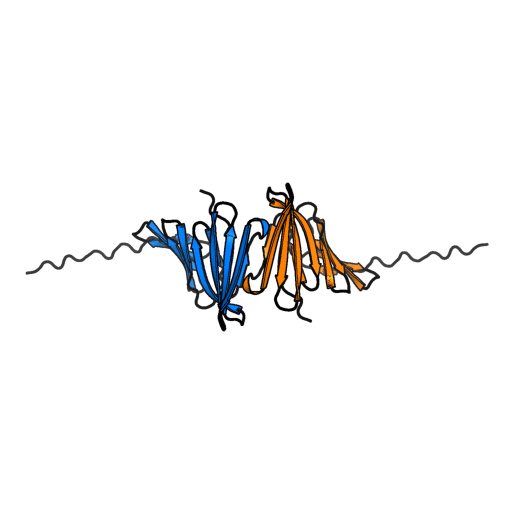-7.422 1 84.62 100 ARG A O 1
ATOM 761 N N . GLY A 1 101 ? -3.197 13.203 -6.582 1 89 101 GLY A N 1
ATOM 762 C CA . GLY A 1 101 ? -3.639 13.305 -5.199 1 89 101 GLY A CA 1
ATOM 763 C C . GLY A 1 101 ? -3.928 14.727 -4.762 1 89 101 GLY A C 1
ATOM 764 O O . GLY A 1 101 ? -3.209 15.656 -5.137 1 89 101 GLY A O 1
ATOM 765 N N . TYR A 1 102 ? -4.992 14.906 -3.977 1 86.75 102 TYR A N 1
ATOM 766 C CA . TYR A 1 102 ? -5.363 16.203 -3.439 1 86.75 102 TYR A CA 1
ATOM 767 C C . TYR A 1 102 ? -4.973 16.328 -1.97 1 86.75 102 TYR A C 1
ATOM 769 O O . TYR A 1 102 ? -4.203 17.219 -1.593 1 86.75 102 TYR A O 1
ATOM 777 N N . GLU A 1 103 ? -5.492 15.523 -1.236 1 89.88 103 GLU A N 1
ATOM 778 C CA . GLU A 1 103 ? -5.293 15.641 0.205 1 89.88 103 GLU A CA 1
ATOM 779 C C . GLU A 1 103 ? -5.586 14.32 0.908 1 89.88 103 GLU A C 1
ATOM 781 O O . GLU A 1 103 ? -6.27 13.453 0.356 1 89.88 103 GLU A O 1
ATOM 786 N N . PHE A 1 104 ? -5.02 14.203 2.098 1 93 104 PHE A N 1
ATOM 787 C CA . PHE A 1 104 ? -5.398 13.109 2.98 1 93 104 PHE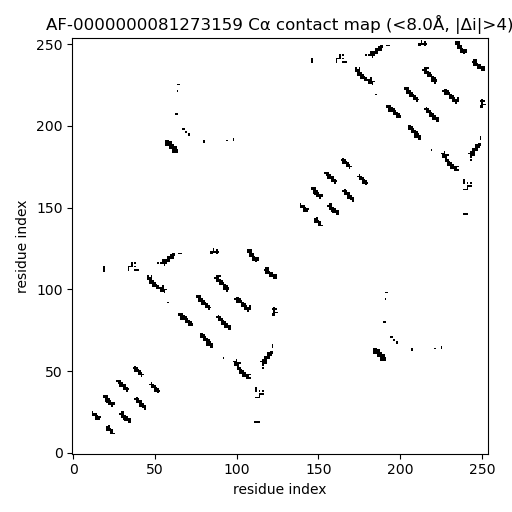 A CA 1
ATOM 788 C C . PHE A 1 104 ? -5.586 13.602 4.41 1 93 104 PHE A C 1
ATOM 790 O O . PHE A 1 104 ? -5.07 14.664 4.777 1 93 104 PHE A O 1
ATOM 797 N N . SER A 1 105 ? -6.387 12.914 5.098 1 94.31 105 SER A N 1
ATOM 798 C CA . SER A 1 105 ? -6.594 13.133 6.523 1 94.31 105 SER A CA 1
ATOM 799 C C . SER A 1 105 ? -6.812 11.805 7.254 1 94.31 105 SER A C 1
ATOM 801 O O . SER A 1 105 ? -7.129 10.797 6.629 1 94.31 105 SER A O 1
ATOM 803 N N . GLY A 1 106 ? -6.535 11.852 8.531 1 96.12 106 GLY A N 1
ATOM 804 C CA . GLY A 1 106 ? -6.711 10.625 9.289 1 96.12 106 GLY A CA 1
ATOM 805 C C . GLY A 1 106 ? -6.738 10.836 10.789 1 96.12 106 GLY A C 1
ATOM 806 O O . GLY A 1 106 ? -6.594 11.969 11.258 1 96.12 106 GLY A O 1
ATOM 807 N N . HIS A 1 107 ? -7.051 9.773 11.414 1 96.81 107 HIS A N 1
ATOM 808 C CA . HIS A 1 107 ? -7.094 9.742 12.867 1 96.81 107 HIS A CA 1
ATOM 809 C C . HIS A 1 107 ? -6.457 8.469 13.414 1 96.81 107 HIS A C 1
ATOM 811 O O . HIS A 1 107 ? -6.809 7.367 12.984 1 96.81 107 HIS A O 1
ATOM 817 N N . ASN A 1 108 ? -5.426 8.68 14.312 1 95.81 108 ASN A N 1
ATOM 818 C CA . ASN A 1 108 ? -4.75 7.586 15.008 1 95.81 108 ASN A CA 1
ATOM 819 C C . ASN A 1 108 ? -4.078 6.633 14.023 1 95.81 108 ASN A C 1
ATOM 821 O O . ASN A 1 108 ? -4.184 5.414 14.164 1 95.81 108 ASN A O 1
ATOM 825 N N . VAL A 1 109 ? -3.529 7.219 12.992 1 95.88 109 VAL A N 1
ATOM 826 C CA . VAL A 1 109 ? -2.766 6.426 12.031 1 95.88 109 VAL A CA 1
ATOM 827 C C . VAL A 1 109 ? -1.325 6.93 11.984 1 95.88 109 VAL A C 1
ATOM 829 O O . VAL A 1 109 ? -1.063 8.109 12.227 1 95.88 109 VAL A O 1
ATOM 832 N N . PHE A 1 110 ? -0.508 6.008 11.734 1 93.19 110 PHE A N 1
ATOM 833 C CA . PHE A 1 110 ? 0.886 6.348 11.477 1 93.19 110 PHE A CA 1
ATOM 834 C C . PHE A 1 110 ? 1.138 6.512 9.984 1 93.19 110 PHE A C 1
ATOM 836 O O . PHE A 1 110 ? 0.913 5.582 9.203 1 93.19 110 PHE A O 1
ATOM 843 N N . VAL A 1 111 ? 1.57 7.73 9.609 1 91.44 111 VAL A N 1
ATOM 844 C CA . VAL A 1 111 ? 1.79 8.062 8.203 1 91.44 111 VAL A CA 1
ATOM 845 C C . VAL A 1 111 ? 3.158 8.719 8.039 1 91.44 111 VAL A C 1
ATOM 847 O O . VAL A 1 111 ? 3.592 9.492 8.898 1 91.44 111 VAL A O 1
ATOM 850 N N . GLN A 1 112 ? 3.748 8.359 6.938 1 86.25 112 GLN A N 1
ATOM 851 C CA . GLN A 1 112 ? 4.996 9.008 6.543 1 86.25 112 GLN A CA 1
ATOM 852 C C . GLN A 1 112 ? 4.938 9.477 5.09 1 86.25 112 GLN A C 1
ATOM 854 O O . GLN A 1 112 ? 4.277 8.852 4.258 1 86.25 112 GLN A O 1
ATOM 859 N N . ALA A 1 113 ? 5.562 10.562 4.879 1 85.25 113 ALA A N 1
ATOM 860 C CA . ALA A 1 113 ? 5.734 11.016 3.5 1 85.25 113 ALA A CA 1
ATOM 861 C C . ALA A 1 113 ? 7.207 11 3.098 1 85.25 113 ALA A C 1
ATOM 863 O O . ALA A 1 113 ? 8.078 11.375 3.883 1 85.25 113 ALA A O 1
ATOM 864 N N . ASP A 1 114 ? 7.348 10.477 1.872 1 80.62 114 ASP A N 1
ATOM 865 C CA . ASP A 1 114 ? 8.742 10.43 1.444 1 80.62 114 ASP A CA 1
ATOM 866 C C . ASP A 1 114 ? 9.062 11.594 0.51 1 80.62 114 ASP A C 1
ATOM 868 O O . ASP A 1 114 ? 8.211 12.438 0.242 1 80.62 114 ASP A O 1
ATOM 872 N N . LYS A 1 115 ? 10.367 11.602 0.037 1 74.62 115 LYS A N 1
ATOM 873 C CA . LYS A 1 115 ? 10.867 12.734 -0.729 1 74.62 115 LYS A CA 1
ATOM 874 C C . LYS A 1 115 ? 10.258 12.766 -2.129 1 74.62 115 LYS A C 1
ATOM 876 O O . LYS A 1 115 ? 10.305 13.797 -2.809 1 74.62 115 LYS A O 1
ATOM 881 N N . ASP A 1 116 ? 9.68 11.633 -2.533 1 78.25 116 ASP A N 1
ATOM 882 C CA . ASP A 1 116 ? 9.133 11.555 -3.885 1 78.25 116 ASP A CA 1
ATOM 883 C C . ASP A 1 116 ? 7.641 11.875 -3.898 1 78.25 116 ASP A C 1
ATOM 885 O O . ASP A 1 116 ? 6.988 11.773 -4.941 1 78.25 116 ASP A O 1
ATOM 889 N N . GLY A 1 117 ? 7.117 12.242 -2.797 1 79.56 117 GLY A N 1
ATOM 890 C CA . GLY A 1 117 ? 5.703 12.578 -2.736 1 79.56 117 GLY A CA 1
ATOM 891 C C . GLY A 1 117 ? 4.812 11.383 -2.48 1 79.56 117 GLY A C 1
ATOM 892 O O . GLY A 1 117 ? 3.604 11.438 -2.721 1 79.56 117 GLY A O 1
ATOM 893 N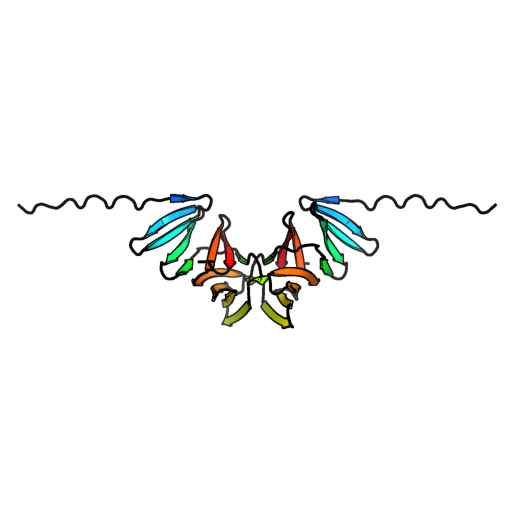 N . CYS A 1 118 ? 5.379 10.367 -2.08 1 88.31 118 CYS A N 1
ATOM 894 C CA . CYS A 1 118 ? 4.605 9.195 -1.697 1 88.31 118 CYS A CA 1
ATOM 895 C C . CYS A 1 118 ? 4.254 9.227 -0.215 1 88.31 118 CYS A C 1
ATOM 897 O O . CYS A 1 118 ? 5.117 9.477 0.627 1 88.31 118 CYS A O 1
ATOM 899 N N . VAL A 1 119 ? 3.045 9.07 0.005 1 91.12 119 VAL A N 1
ATOM 900 C CA . VAL A 1 119 ? 2.561 8.961 1.377 1 91.12 119 VAL A CA 1
ATOM 901 C C . VAL A 1 119 ? 2.389 7.488 1.745 1 91.12 119 VAL A C 1
ATOM 903 O O . VAL A 1 119 ? 1.737 6.734 1.021 1 91.12 119 VAL A O 1
ATOM 906 N N . ILE A 1 120 ? 2.99 7.137 2.855 1 93.62 120 ILE A N 1
ATOM 907 C CA . ILE A 1 120 ? 2.928 5.75 3.305 1 93.62 120 ILE A CA 1
ATOM 908 C C . ILE A 1 120 ? 2.141 5.668 4.609 1 93.62 120 ILE A C 1
ATOM 910 O O . ILE A 1 120 ? 2.492 6.32 5.598 1 93.62 120 ILE A O 1
ATOM 914 N N . VAL A 1 121 ? 1.114 4.883 4.566 1 95.81 121 VAL A N 1
ATOM 915 C CA . VAL A 1 121 ? 0.365 4.641 5.793 1 95.81 121 VAL A CA 1
ATOM 916 C C . VAL A 1 121 ? 0.678 3.242 6.324 1 95.81 121 VAL A C 1
ATOM 918 O O . VAL A 1 121 ? 0.657 2.268 5.57 1 95.81 121 VAL A O 1
ATOM 921 N N . HIS A 1 122 ? 0.873 3.164 7.621 1 95.31 122 HIS A N 1
ATOM 922 C CA . HIS A 1 122 ? 1.323 1.925 8.242 1 95.31 122 HIS A CA 1
ATOM 923 C C . HIS A 1 122 ? 0.198 1.264 9.031 1 95.31 122 HIS A C 1
ATOM 925 O O . HIS A 1 122 ? 0.284 0.082 9.375 1 95.31 122 HIS A O 1
ATOM 931 N N . GLY A 1 123 ? -0.801 1.938 9.359 1 96 123 GLY A N 1
ATOM 932 C CA . GLY A 1 123 ? -1.886 1.425 10.188 1 96 123 GLY A CA 1
ATOM 933 C C . GLY A 1 123 ? -2.115 2.238 11.445 1 96 123 GLY A C 1
ATOM 934 O O . GLY A 1 123 ? -1.72 3.404 11.516 1 96 123 GLY A O 1
ATOM 935 N N . THR A 1 124 ? -2.863 1.666 12.336 1 95.75 124 THR A N 1
ATOM 936 C CA . THR A 1 124 ? -3.213 2.334 13.586 1 95.75 124 THR A CA 1
ATOM 937 C C . THR A 1 124 ? -1.969 2.59 14.43 1 95.75 124 THR A C 1
ATOM 939 O O . THR A 1 124 ? -1.096 1.725 14.539 1 95.75 124 THR A O 1
ATOM 942 N N . CYS A 1 125 ? -1.956 3.846 14.906 1 89.81 125 CYS A N 1
ATOM 943 C CA . CYS A 1 125 ? -0.872 4.152 15.836 1 89.81 125 CYS A CA 1
ATOM 944 C C . CYS A 1 125 ? -0.986 3.316 17.109 1 89.81 125 CYS A C 1
ATOM 946 O O . CYS A 1 125 ? -2.076 3.162 17.656 1 89.81 125 CYS A O 1
ATOM 948 N N . MET A 1 126 ? 0.026 2.465 17.328 1 72.56 126 MET A N 1
ATOM 949 C CA . MET A 1 126 ? -0.005 1.72 18.578 1 72.56 126 MET A CA 1
ATOM 950 C C . MET A 1 126 ? 0.307 2.631 19.766 1 72.56 126 MET A C 1
ATOM 952 O O . MET A 1 126 ? 1.142 3.531 19.656 1 72.56 126 MET A O 1
ATOM 956 N N . GLU A 1 127 ? -0.623 2.816 20.719 1 52.09 127 GLU A N 1
ATOM 957 C CA . GLU A 1 127 ? -0.355 3.531 21.969 1 52.09 127 GLU A CA 1
ATOM 958 C C . GLU A 1 127 ? 0.937 3.045 22.609 1 52.09 127 GLU A C 1
ATOM 960 O O . GLU A 1 127 ? 1.329 1.889 22.438 1 52.09 127 GLU A O 1
ATOM 965 N N . MET B 1 1 ? 21.344 -53.906 -30.344 1 33.62 1 MET B N 1
ATOM 966 C CA . MET B 1 1 ? 22.203 -52.938 -29.672 1 33.62 1 MET B CA 1
ATOM 967 C C . MET B 1 1 ? 21.547 -51.562 -29.625 1 33.62 1 MET B C 1
ATOM 969 O O . MET B 1 1 ? 21.359 -50.938 -30.672 1 33.62 1 MET B O 1
ATOM 973 N N . SER B 1 2 ? 20.531 -51.375 -28.688 1 37.53 2 SER B N 1
ATOM 974 C CA . SER B 1 2 ? 19.625 -50.25 -28.531 1 37.53 2 SER B CA 1
ATOM 975 C C . SER B 1 2 ? 20.375 -48.969 -28.25 1 37.53 2 SER B C 1
ATOM 977 O O . SER B 1 2 ? 21.219 -48.906 -27.359 1 37.53 2 SER B O 1
ATOM 979 N N . GLU B 1 3 ? 20.609 -48.062 -29.203 1 39.5 3 GLU B N 1
ATOM 980 C CA . GLU B 1 3 ? 21.234 -46.75 -29.062 1 39.5 3 GLU B CA 1
ATOM 981 C C . GLU B 1 3 ? 20.516 -45.906 -28.016 1 39.5 3 GLU B C 1
ATOM 983 O O . GLU B 1 3 ? 19.328 -45.594 -28.156 1 39.5 3 GLU B O 1
ATOM 988 N N . GLN B 1 4 ? 20.891 -46 -26.688 1 38.53 4 GLN B N 1
ATOM 989 C CA . GLN B 1 4 ? 20.469 -45.062 -25.656 1 38.53 4 GLN B CA 1
ATOM 990 C C . GLN B 1 4 ? 20.719 -43.625 -26.078 1 38.53 4 GLN B C 1
ATOM 992 O O . GLN B 1 4 ? 21.875 -43.219 -26.297 1 38.53 4 GLN B O 1
ATOM 997 N N . ARG B 1 5 ? 19.844 -43 -26.875 1 40.25 5 ARG B N 1
ATOM 998 C CA . ARG B 1 5 ? 19.891 -41.562 -27.125 1 40.25 5 ARG B CA 1
ATOM 999 C C . ARG B 1 5 ? 20.156 -40.781 -25.844 1 40.25 5 ARG B C 1
ATOM 1001 O O . ARG B 1 5 ? 19.406 -40.906 -24.875 1 40.25 5 ARG B O 1
ATOM 1008 N N . ASN B 1 6 ? 21.375 -40.531 -25.531 1 37.97 6 ASN B N 1
ATOM 1009 C CA . ASN B 1 6 ? 21.766 -39.594 -24.484 1 37.97 6 ASN B CA 1
ATOM 1010 C C . ASN B 1 6 ? 20.969 -38.281 -24.562 1 37.97 6 ASN B C 1
ATOM 1012 O O . ASN B 1 6 ? 21.094 -37.531 -25.516 1 37.97 6 ASN B O 1
ATOM 1016 N N . ALA B 1 7 ? 19.766 -38.312 -24.188 1 41.12 7 ALA B N 1
ATOM 1017 C CA . ALA B 1 7 ? 19.078 -37.031 -24 1 41.12 7 ALA B CA 1
ATOM 1018 C C . ALA B 1 7 ? 20.016 -36 -23.406 1 41.12 7 ALA B C 1
ATOM 1020 O O . ALA B 1 7 ? 20.625 -36.219 -22.359 1 41.12 7 ALA B O 1
ATOM 1021 N N . SER B 1 8 ? 20.734 -35.219 -24.219 1 40.62 8 SER B N 1
ATOM 1022 C CA . SER B 1 8 ? 21.484 -34.062 -23.75 1 40.62 8 SER B CA 1
ATOM 1023 C C . SER B 1 8 ? 20.812 -33.406 -22.562 1 40.62 8 SER B C 1
ATOM 1025 O O . SER B 1 8 ? 19.594 -33.312 -22.5 1 40.62 8 SER B O 1
ATOM 1027 N N . PRO B 1 9 ? 21.531 -33.344 -21.438 1 38.78 9 PRO B N 1
ATOM 1028 C CA . PRO B 1 9 ? 20.938 -32.625 -20.312 1 38.78 9 PRO B CA 1
ATOM 1029 C C . PRO B 1 9 ? 20.188 -31.359 -20.734 1 38.78 9 PRO B C 1
ATOM 1031 O O . PRO B 1 9 ? 20.562 -30.734 -21.734 1 38.78 9 PRO B O 1
ATOM 1034 N N . SER B 1 10 ? 18.859 -31.344 -20.75 1 40.84 10 SER B N 1
ATOM 1035 C CA . SER B 1 10 ? 18.094 -30.109 -20.906 1 40.84 10 SER B CA 1
ATOM 1036 C C . SER B 1 10 ? 18.922 -28.891 -20.484 1 40.84 10 SER B C 1
ATOM 1038 O O . SER B 1 10 ? 19.562 -28.906 -19.438 1 40.84 10 SER B O 1
ATOM 1040 N N . HIS B 1 11 ? 19.609 -28.141 -21.359 1 43.28 11 HIS B N 1
ATOM 1041 C CA . HIS B 1 11 ? 20.219 -26.844 -21.125 1 43.28 11 HIS B CA 1
ATOM 1042 C C . HIS B 1 11 ? 19.641 -26.156 -19.891 1 43.28 11 HIS B C 1
ATOM 1044 O O . HIS B 1 11 ? 18.406 -26.109 -19.734 1 43.28 11 HIS B O 1
ATOM 1050 N N . PRO B 1 12 ? 20.297 -26.062 -18.75 1 45.94 12 PRO B N 1
ATOM 1051 C CA . PRO B 1 12 ? 19.797 -25.328 -17.594 1 45.94 12 PRO B CA 1
ATOM 1052 C C . PRO B 1 12 ? 18.953 -24.125 -17.969 1 45.94 12 PRO B C 1
ATOM 1054 O O . PRO B 1 12 ? 19.219 -23.453 -18.969 1 45.94 12 PRO B O 1
ATOM 1057 N N . GLN B 1 13 ? 17.609 -24.141 -17.922 1 56.94 13 GLN B N 1
ATOM 1058 C CA . GLN B 1 13 ? 16.703 -23 -18.062 1 56.94 13 GLN B CA 1
ATOM 1059 C C . GLN B 1 13 ? 17.375 -21.703 -17.641 1 56.94 13 GLN B C 1
ATOM 1061 O O . GLN B 1 13 ? 18.031 -21.641 -16.594 1 56.94 13 GLN B O 1
ATOM 1066 N N . ASP B 1 14 ? 17.75 -20.891 -18.562 1 65.81 14 ASP B N 1
ATOM 1067 C CA . ASP B 1 14 ? 18.547 -19.672 -18.469 1 65.81 14 ASP B CA 1
ATOM 1068 C C . ASP B 1 14 ? 18.031 -18.766 -17.359 1 65.81 14 ASP B C 1
ATOM 1070 O O . ASP B 1 14 ? 16.891 -18.297 -17.406 1 65.81 14 ASP B O 1
ATOM 1074 N N . ALA B 1 15 ? 18.562 -19.031 -16.219 1 74.19 15 ALA B N 1
ATOM 1075 C CA . ALA B 1 15 ? 18.375 -18.125 -15.086 1 74.19 15 ALA B CA 1
ATOM 1076 C C . ALA B 1 15 ? 18.875 -16.719 -15.422 1 74.19 15 ALA B C 1
ATOM 1078 O O . ALA B 1 15 ? 19.953 -16.562 -16 1 74.19 15 ALA B O 1
ATOM 1079 N N . VAL B 1 16 ? 17.906 -15.789 -15.406 1 81.31 16 VAL B N 1
ATOM 1080 C CA . VAL B 1 16 ? 18.281 -14.383 -15.531 1 81.31 16 VAL B CA 1
ATOM 1081 C C . VAL B 1 16 ? 18.344 -13.742 -14.141 1 81.31 16 VAL B C 1
ATOM 1083 O O . VAL B 1 16 ? 17.375 -13.781 -13.391 1 81.31 16 VAL B O 1
ATOM 1086 N N . TYR B 1 17 ? 19.453 -13.258 -13.75 1 74.56 17 TYR B N 1
ATOM 1087 C CA . TYR B 1 17 ? 19.641 -12.617 -12.453 1 74.56 17 TYR B CA 1
ATOM 1088 C C . TYR B 1 17 ? 19.172 -11.164 -12.492 1 74.56 17 TYR B C 1
ATOM 1090 O O . TYR B 1 17 ? 19.547 -10.406 -13.398 1 74.56 17 TYR B O 1
ATOM 1098 N N . MET B 1 18 ? 18.156 -10.922 -11.609 1 74.19 18 MET B N 1
ATOM 1099 C CA . MET B 1 18 ? 17.625 -9.562 -11.477 1 74.19 18 MET B CA 1
ATOM 1100 C C . MET B 1 18 ? 17.891 -9.016 -10.07 1 74.19 18 MET B C 1
ATOM 1102 O O . MET B 1 18 ? 18.203 -9.773 -9.156 1 74.19 18 MET B O 1
ATOM 1106 N N . PRO B 1 19 ? 17.844 -7.707 -9.945 1 70.06 19 PRO B N 1
ATOM 1107 C CA . PRO B 1 19 ? 18.062 -7.102 -8.625 1 70.06 19 PRO B CA 1
ATOM 1108 C C . PRO B 1 19 ? 17.141 -7.695 -7.555 1 70.06 19 PRO B C 1
ATOM 1110 O O . PRO B 1 19 ? 17.562 -7.836 -6.398 1 70.06 19 PRO B O 1
ATOM 1113 N N . ASP B 1 20 ? 16 -8.195 -8.055 1 70 20 ASP B N 1
ATOM 1114 C CA . ASP B 1 20 ? 15.039 -8.633 -7.055 1 70 20 ASP B CA 1
ATOM 1115 C C . ASP B 1 20 ? 14.984 -10.156 -6.977 1 70 20 ASP B C 1
ATOM 1117 O O . ASP B 1 20 ? 14.164 -10.719 -6.238 1 70 20 ASP B O 1
ATOM 1121 N N . GLY B 1 21 ? 15.789 -10.781 -7.707 1 77.81 21 GLY B N 1
ATOM 1122 C CA . GLY B 1 21 ? 15.789 -12.234 -7.664 1 77.81 21 GLY B CA 1
ATOM 1123 C C . GLY B 1 21 ? 16.234 -12.867 -8.969 1 77.81 21 GLY B C 1
ATOM 1124 O O . GLY B 1 21 ? 16.906 -12.234 -9.781 1 77.81 21 GLY B O 1
ATOM 1125 N N . VAL B 1 22 ? 16.016 -14.203 -8.984 1 86.69 22 VAL B N 1
ATOM 1126 C CA . VAL B 1 22 ? 16.359 -14.992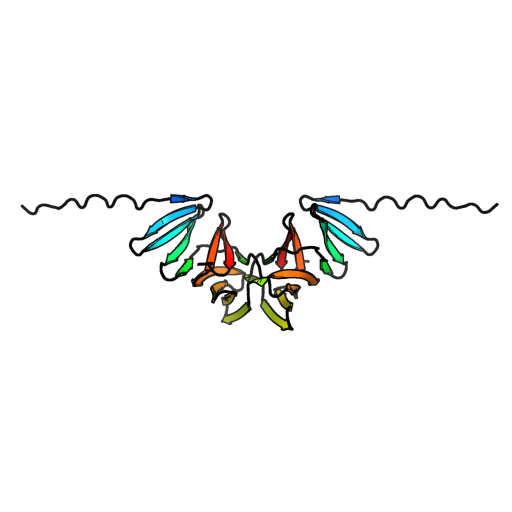 -10.164 1 86.69 22 VAL B CA 1
ATOM 1127 C C . VAL B 1 22 ? 15.094 -15.359 -10.922 1 86.69 22 VAL B C 1
ATOM 1129 O O . VAL B 1 22 ? 14.117 -15.828 -10.328 1 86.69 22 VAL B O 1
ATOM 1132 N N . ARG B 1 23 ? 15.133 -15.047 -12.164 1 89.12 23 ARG B N 1
ATOM 1133 C CA . ARG B 1 23 ? 14.016 -15.438 -13.023 1 89.12 23 ARG B CA 1
ATOM 1134 C C . ARG B 1 23 ? 14.344 -16.719 -13.797 1 89.12 23 ARG B C 1
ATOM 1136 O O . ARG B 1 23 ? 15.438 -16.844 -14.352 1 89.12 23 ARG B O 1
ATOM 1143 N N . ILE B 1 24 ? 13.453 -17.656 -13.773 1 90.31 24 ILE B N 1
ATOM 1144 C CA . ILE B 1 24 ? 13.539 -18.875 -14.57 1 90.31 24 ILE B CA 1
ATOM 1145 C C . ILE B 1 24 ? 12.344 -18.953 -15.516 1 90.31 24 ILE B C 1
ATOM 1147 O O . ILE B 1 24 ? 11.195 -18.922 -15.078 1 90.31 24 ILE B O 1
ATOM 1151 N N . ASP B 1 25 ? 12.609 -19.062 -16.766 1 91.25 25 ASP B N 1
ATOM 1152 C CA . ASP B 1 25 ? 11.547 -19.203 -17.75 1 91.25 25 ASP B CA 1
ATOM 1153 C C . ASP B 1 25 ? 11.031 -20.641 -17.797 1 91.25 25 ASP B C 1
ATOM 1155 O O . ASP B 1 25 ? 11.82 -21.594 -17.734 1 91.25 25 ASP B O 1
ATOM 1159 N N . ASN B 1 26 ? 9.781 -20.719 -17.891 1 89.94 26 ASN B N 1
ATOM 1160 C CA . ASN B 1 26 ? 9.141 -22.031 -17.953 1 89.94 26 ASN B CA 1
ATOM 1161 C C . ASN B 1 26 ? 8.773 -22.422 -19.375 1 89.94 26 ASN B C 1
ATOM 1163 O O . ASN B 1 26 ? 8.539 -21.547 -20.219 1 89.94 26 ASN B O 1
ATOM 1167 N N . PRO B 1 27 ? 8.719 -23.656 -19.656 1 89.25 27 PRO B N 1
ATOM 1168 C CA . PRO B 1 27 ? 8.414 -24.141 -21 1 89.25 27 PRO B CA 1
ATOM 1169 C C . PRO B 1 27 ? 7.035 -23.688 -21.484 1 89.25 27 PRO B C 1
ATOM 1171 O O . PRO B 1 27 ? 6.812 -23.562 -22.703 1 89.25 27 PRO B O 1
ATOM 1174 N N . ASP B 1 28 ? 6.199 -23.438 -20.625 1 88.25 28 ASP B N 1
ATOM 1175 C CA . ASP B 1 28 ? 4.836 -23.094 -21.016 1 88.25 28 ASP B CA 1
ATOM 1176 C C . ASP B 1 28 ? 4.719 -21.609 -21.359 1 88.25 28 ASP B C 1
ATOM 1178 O O . ASP B 1 28 ? 3.635 -21.141 -21.703 1 88.25 28 ASP B O 1
ATOM 1182 N N . GLY B 1 29 ? 5.809 -20.859 -21.266 1 89.69 29 GLY B N 1
ATOM 1183 C CA . GLY B 1 29 ? 5.801 -19.438 -21.609 1 89.69 29 GLY B CA 1
ATOM 1184 C C . GLY B 1 29 ? 5.738 -18.531 -20.391 1 89.69 29 GLY B C 1
ATOM 1185 O O . GLY B 1 29 ? 5.879 -17.312 -20.516 1 89.69 29 GLY B O 1
ATOM 1186 N N . GLY B 1 30 ? 5.52 -19.125 -19.266 1 90.19 30 GLY B N 1
ATOM 1187 C CA . GLY B 1 30 ? 5.586 -18.359 -18.031 1 90.19 30 GLY B CA 1
ATOM 1188 C C . GLY B 1 30 ? 6.984 -18.281 -17.453 1 90.19 30 GLY B C 1
ATOM 1189 O O . GLY B 1 30 ? 7.965 -18.578 -18.141 1 90.19 30 GLY B O 1
ATOM 1190 N N . TYR B 1 31 ? 7.012 -17.688 -16.359 1 89.19 31 TYR B N 1
ATOM 1191 C CA . TYR B 1 31 ? 8.305 -17.656 -15.68 1 89.19 31 TYR B CA 1
ATOM 1192 C C . TYR B 1 31 ? 8.117 -17.562 -14.172 1 89.19 31 TYR B C 1
ATOM 1194 O O . TYR B 1 31 ? 7.027 -17.234 -13.695 1 89.19 31 TYR B O 1
ATOM 1202 N N . THR B 1 32 ? 9.156 -17.984 -13.445 1 89.25 32 THR B N 1
ATOM 1203 C CA . THR B 1 32 ? 9.195 -17.922 -11.992 1 89.25 32 THR B CA 1
ATOM 1204 C C . THR B 1 32 ? 10.32 -17.016 -11.516 1 89.25 32 THR B C 1
ATOM 1206 O O . THR B 1 32 ? 11.438 -17.062 -12.047 1 89.25 32 THR B O 1
ATOM 1209 N N . VAL B 1 33 ? 9.93 -16.109 -10.617 1 87.56 33 VAL B N 1
ATOM 1210 C CA . VAL B 1 33 ? 10.938 -15.266 -9.984 1 87.56 33 VAL B CA 1
ATOM 1211 C C . VAL B 1 33 ? 11.109 -15.664 -8.523 1 87.56 33 VAL B C 1
ATOM 1213 O O . VAL B 1 33 ? 10.133 -15.766 -7.781 1 87.56 33 VAL B O 1
ATOM 1216 N N . THR B 1 34 ? 12.367 -15.938 -8.18 1 84.19 34 THR B N 1
ATOM 1217 C CA . THR B 1 34 ? 12.672 -16.297 -6.797 1 84.19 34 THR B CA 1
ATOM 1218 C C . THR B 1 34 ? 13.656 -15.289 -6.188 1 84.19 34 THR B C 1
ATOM 1220 O O . THR B 1 34 ? 14.7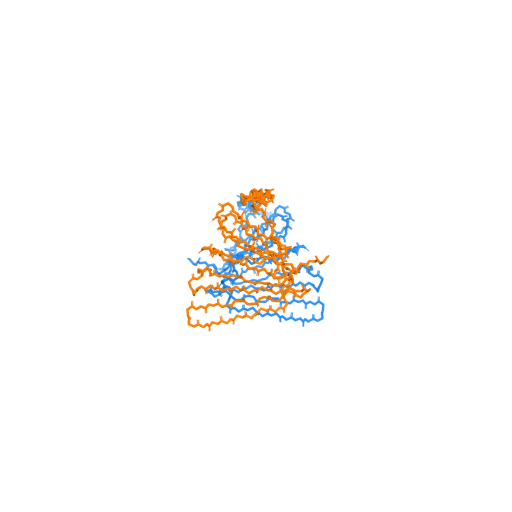03 -15.008 -6.773 1 84.19 34 THR B O 1
ATOM 1223 N N . ASN B 1 35 ? 13.18 -14.742 -5.098 1 78.5 35 ASN B N 1
ATOM 1224 C CA . ASN B 1 35 ? 14.094 -13.812 -4.445 1 78.5 35 ASN B CA 1
ATOM 1225 C C . ASN B 1 35 ? 15.086 -14.539 -3.539 1 78.5 35 ASN B C 1
ATOM 1227 O O . ASN B 1 35 ? 14.969 -15.75 -3.344 1 78.5 35 ASN B O 1
ATOM 1231 N N . PRO B 1 36 ? 16.031 -13.82 -3.035 1 75.19 36 PRO B N 1
ATOM 1232 C CA . PRO B 1 36 ? 17.078 -14.469 -2.246 1 75.19 36 PRO B CA 1
ATOM 1233 C C . PRO B 1 36 ? 16.531 -15.109 -0.964 1 75.19 36 PRO B C 1
ATOM 1235 O O . PRO B 1 36 ? 17.188 -15.984 -0.39 1 75.19 36 PRO B O 1
ATOM 1238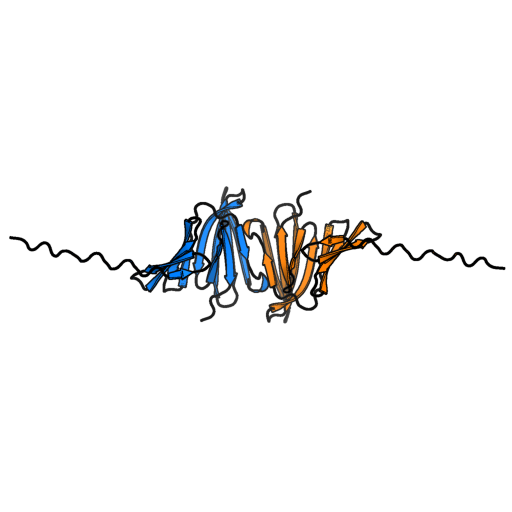 N N . ASN B 1 37 ? 15.422 -14.688 -0.59 1 73 37 ASN B N 1
ATOM 1239 C CA . ASN B 1 37 ? 14.883 -15.227 0.653 1 73 37 ASN B CA 1
ATOM 1240 C C . ASN B 1 37 ? 13.953 -16.406 0.396 1 73 37 ASN B C 1
ATOM 1242 O O . ASN B 1 37 ? 13.297 -16.906 1.315 1 73 37 ASN B O 1
ATOM 1246 N N . GLY B 1 38 ? 13.82 -16.719 -0.811 1 74.31 38 GLY B N 1
ATOM 1247 C CA . GLY B 1 38 ? 13.086 -17.938 -1.136 1 74.31 38 GLY B CA 1
ATOM 1248 C C . GLY B 1 38 ? 11.648 -17.672 -1.547 1 74.31 38 GLY B C 1
ATOM 1249 O O . GLY B 1 38 ? 10.883 -18.609 -1.801 1 74.31 38 GLY B O 1
ATOM 1250 N N . VAL B 1 39 ? 11.32 -16.406 -1.589 1 75 39 VAL B N 1
ATOM 1251 C CA . VAL B 1 39 ? 9.977 -16.078 -2.053 1 75 39 VAL B CA 1
ATOM 1252 C C . VAL B 1 39 ? 9.898 -16.219 -3.57 1 75 39 VAL B C 1
ATOM 1254 O O . VAL B 1 39 ? 10.727 -15.672 -4.297 1 75 39 VAL B O 1
ATOM 1257 N N . SER B 1 40 ? 8.891 -17.016 -3.93 1 83.38 40 SER B N 1
ATOM 1258 C CA . SER B 1 40 ? 8.75 -17.234 -5.363 1 83.38 40 SER B CA 1
ATOM 1259 C C . SER B 1 40 ? 7.375 -16.781 -5.859 1 83.38 40 SER B C 1
ATOM 1261 O O . SER B 1 40 ? 6.363 -17.016 -5.191 1 83.38 40 SER B O 1
ATOM 1263 N N . VAL B 1 41 ? 7.43 -16.156 -6.984 1 87.38 41 VAL B N 1
ATOM 1264 C CA . VAL B 1 41 ? 6.203 -15.75 -7.664 1 87.38 41 VAL B CA 1
ATOM 1265 C C . VAL B 1 41 ? 6.172 -16.359 -9.07 1 87.38 41 VAL B C 1
ATOM 1267 O O . VAL B 1 41 ? 7.141 -16.25 -9.82 1 87.38 41 VAL B O 1
ATOM 1270 N N . ASP B 1 42 ? 5.078 -17 -9.281 1 90.19 42 ASP B N 1
ATOM 1271 C CA . ASP B 1 42 ? 4.887 -17.641 -10.586 1 90.19 42 ASP B CA 1
ATOM 1272 C C . ASP B 1 42 ? 4.02 -16.766 -11.492 1 90.19 42 ASP B C 1
ATOM 1274 O O . ASP B 1 42 ? 2.906 -16.391 -11.117 1 90.19 42 ASP B O 1
ATOM 1278 N N . TYR B 1 43 ? 4.605 -16.531 -12.641 1 90.31 43 TYR B N 1
ATOM 1279 C CA . TYR B 1 43 ? 3.91 -15.742 -13.656 1 90.31 43 TYR B CA 1
ATOM 1280 C C . TYR B 1 43 ? 3.518 -16.625 -14.844 1 90.31 43 TYR B C 1
ATOM 1282 O O . TYR B 1 43 ? 4.379 -17.219 -15.5 1 90.31 43 TYR B O 1
ATOM 1290 N N . GLN B 1 44 ? 2.225 -16.641 -15.078 1 91.94 44 GLN B N 1
ATOM 1291 C CA . GLN B 1 44 ? 1.725 -17.469 -16.172 1 91.94 44 GLN B CA 1
ATOM 1292 C C . GLN B 1 44 ? 1.494 -16.625 -17.422 1 91.94 44 GLN B C 1
ATOM 1294 O O . GLN B 1 44 ? 1.28 -15.422 -17.344 1 91.94 44 GLN B O 1
ATOM 1299 N N . PRO B 1 45 ? 1.537 -17.25 -18.562 1 90.69 45 PRO B N 1
ATOM 1300 C CA . PRO B 1 45 ? 1.347 -16.516 -19.812 1 90.69 45 PRO B CA 1
ATOM 1301 C C . PRO B 1 45 ? -0.041 -15.883 -19.938 1 90.69 45 PRO B C 1
ATOM 1303 O O . PRO B 1 45 ? -0.215 -14.891 -20.625 1 90.69 45 PRO B O 1
ATOM 1306 N N . ASP B 1 46 ? -1.033 -16.375 -19.234 1 91 46 ASP B N 1
ATOM 1307 C CA . ASP B 1 46 ? -2.395 -15.867 -19.359 1 91 46 ASP B CA 1
ATOM 1308 C C . ASP B 1 46 ? -2.611 -14.68 -18.406 1 91 46 ASP B C 1
ATOM 1310 O O . ASP B 1 46 ? -3.73 -14.18 -18.281 1 91 46 ASP B O 1
ATOM 1314 N N . GLY B 1 47 ? -1.558 -14.32 -17.75 1 91.56 47 GLY B N 1
ATOM 1315 C CA . GLY B 1 47 ? -1.66 -13.172 -16.859 1 91.56 47 GLY B CA 1
ATOM 1316 C C . GLY B 1 47 ? -1.876 -13.547 -15.414 1 91.56 47 GLY B C 1
ATOM 1317 O O . GLY B 1 47 ? -1.902 -12.68 -14.539 1 91.56 47 GLY B O 1
ATOM 1318 N N . SER B 1 48 ? -1.992 -14.836 -15.203 1 93.25 48 SER B N 1
ATOM 1319 C CA . SER B 1 48 ? -2.178 -15.273 -13.82 1 93.25 48 SER B CA 1
ATOM 1320 C C . SER B 1 48 ? -0.857 -15.258 -13.055 1 93.25 48 SER B C 1
ATOM 1322 O O . SER B 1 48 ? 0.193 -15.578 -13.617 1 93.25 48 SER B O 1
ATOM 1324 N N . ILE B 1 49 ? -0.957 -14.859 -11.867 1 92.25 49 ILE B N 1
ATOM 1325 C CA . ILE B 1 49 ? 0.193 -14.883 -10.969 1 92.25 49 ILE B CA 1
ATOM 1326 C C . ILE B 1 49 ? -0.181 -15.594 -9.672 1 92.25 49 ILE B C 1
ATOM 1328 O O . ILE B 1 49 ? -1.314 -15.477 -9.195 1 92.25 49 ILE B O 1
ATOM 1332 N N . GLU B 1 50 ? 0.806 -16.297 -9.18 1 89.69 50 GLU B N 1
ATOM 1333 C CA . GLU B 1 50 ? 0.629 -16.953 -7.879 1 89.69 50 GLU B CA 1
ATOM 1334 C C . GLU B 1 50 ? 1.914 -16.891 -7.059 1 89.69 50 GLU B C 1
ATOM 1336 O O . GLU B 1 50 ? 3.014 -17 -7.605 1 89.69 50 GLU B O 1
ATOM 1341 N N . GLY B 1 51 ? 1.702 -16.641 -5.902 1 84.06 51 GLY B N 1
ATOM 1342 C CA . GLY B 1 51 ? 2.828 -16.688 -4.98 1 84.06 51 GLY B CA 1
ATOM 1343 C C . GLY B 1 51 ? 2.512 -17.391 -3.678 1 84.06 51 GLY B C 1
ATOM 1344 O O . GLY B 1 51 ? 1.413 -17.25 -3.137 1 84.06 51 GLY B O 1
ATOM 1345 N N . GLN B 1 52 ? 3.312 -18.438 -3.453 1 73.25 52 GLN B N 1
ATOM 1346 C CA . GLN B 1 52 ? 3.305 -19.047 -2.133 1 73.25 52 GLN B CA 1
ATOM 1347 C C . GLN B 1 52 ? 4.629 -18.828 -1.412 1 73.25 52 GLN B C 1
ATOM 1349 O O . GLN B 1 52 ? 5.691 -19.172 -1.932 1 73.25 52 GLN B O 1
ATOM 1354 N N . ILE B 1 53 ? 4.453 -17.984 -0.48 1 67.88 53 ILE B N 1
ATOM 1355 C CA . ILE B 1 53 ? 5.66 -17.609 0.246 1 67.88 53 ILE B CA 1
ATOM 1356 C C . ILE B 1 53 ? 5.582 -18.125 1.682 1 67.88 53 ILE B C 1
ATOM 1358 O O . ILE B 1 53 ? 4.527 -18.047 2.316 1 67.88 53 ILE B O 1
ATOM 1362 N N . PRO B 1 54 ? 6.605 -18.828 2.059 1 70.31 54 PRO B N 1
ATOM 1363 C CA . PRO B 1 54 ? 6.578 -19.359 3.428 1 70.31 54 PRO B CA 1
ATOM 1364 C C . PRO B 1 54 ? 6.09 -18.328 4.441 1 70.31 54 P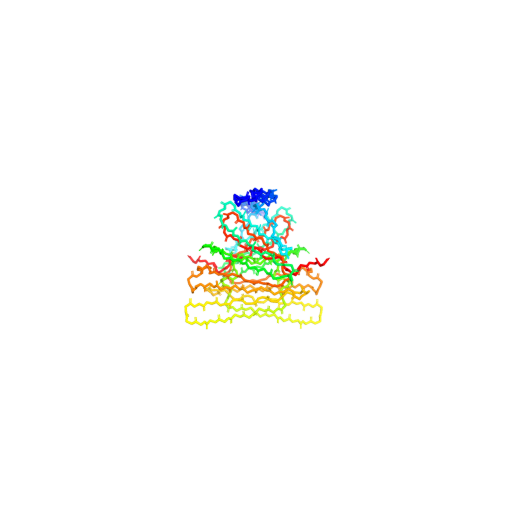RO B C 1
ATOM 1366 O O . PRO B 1 54 ? 5.328 -18.656 5.352 1 70.31 54 PRO B O 1
ATOM 1369 N N . VAL B 1 55 ? 6.5 -17.125 4.324 1 76.75 55 VAL B N 1
ATOM 1370 C CA . VAL B 1 55 ? 6.039 -16.094 5.246 1 76.75 55 VAL B CA 1
ATOM 1371 C C . VAL B 1 55 ? 5.875 -14.766 4.5 1 76.75 55 VAL B C 1
ATOM 1373 O O . VAL B 1 55 ? 6.859 -14.133 4.125 1 76.75 55 VAL B O 1
ATOM 1376 N N . ILE B 1 56 ? 4.664 -14.492 4.164 1 85.38 56 ILE B N 1
ATOM 1377 C CA . ILE B 1 56 ? 4.395 -13.148 3.672 1 85.38 56 ILE B CA 1
ATOM 1378 C C . ILE B 1 56 ? 4.285 -12.18 4.848 1 85.38 56 ILE B C 1
ATOM 1380 O O . ILE B 1 56 ? 3.318 -12.227 5.609 1 85.38 56 ILE B O 1
ATOM 1384 N N . ARG B 1 57 ? 5.223 -11.375 4.977 1 87.88 57 ARG B N 1
ATOM 1385 C CA . ARG B 1 57 ? 5.246 -10.445 6.102 1 87.88 57 ARG B CA 1
ATOM 1386 C C . ARG B 1 57 ? 4.219 -9.336 5.91 1 87.88 57 ARG B C 1
ATOM 1388 O O . ARG B 1 57 ? 3.584 -8.898 6.875 1 87.88 57 ARG B O 1
ATOM 1395 N N . ALA B 1 58 ? 4.117 -8.891 4.715 1 92.25 58 ALA B N 1
ATOM 1396 C CA . ALA B 1 58 ? 3.156 -7.832 4.398 1 92.25 58 ALA B CA 1
ATOM 1397 C C . ALA B 1 58 ? 2.818 -7.828 2.912 1 92.25 58 ALA B C 1
ATOM 1399 O O . ALA B 1 58 ? 3.641 -8.219 2.08 1 92.25 58 ALA B O 1
ATOM 1400 N N . LEU B 1 59 ? 1.665 -7.488 2.604 1 94.25 59 LEU B N 1
ATOM 1401 C CA . LEU B 1 59 ? 1.293 -7.121 1.242 1 94.25 59 LEU B CA 1
ATOM 1402 C C . LEU B 1 59 ? 1.059 -5.617 1.13 1 94.25 59 LEU B C 1
ATOM 1404 O O . LEU B 1 59 ? 0.128 -5.082 1.737 1 94.25 59 LEU B O 1
ATOM 1408 N N . CYS B 1 60 ? 1.892 -5.035 0.358 1 96 60 CYS B N 1
ATOM 1409 C CA . CYS B 1 60 ? 1.887 -3.588 0.191 1 96 60 CYS B CA 1
ATOM 1410 C C . CYS B 1 60 ? 1.181 -3.189 -1.1 1 96 60 CYS B C 1
ATOM 1412 O O . CYS B 1 60 ? 1.427 -3.777 -2.154 1 96 60 CYS B O 1
ATOM 1414 N N . VAL B 1 61 ? 0.322 -2.234 -0.942 1 97.88 61 VAL B N 1
ATOM 1415 C CA . VAL B 1 61 ? -0.28 -1.625 -2.123 1 97.88 61 VAL B CA 1
ATOM 1416 C C . VAL B 1 61 ? 0.43 -0.312 -2.447 1 97.88 61 VAL B C 1
ATOM 1418 O O . VAL B 1 61 ? 0.351 0.649 -1.678 1 97.88 61 VAL B O 1
ATOM 1421 N N . GLN B 1 62 ? 0.989 -0.289 -3.564 1 96 62 GLN B N 1
ATOM 1422 C CA . GLN B 1 62 ? 1.877 0.818 -3.904 1 96 62 GLN B CA 1
ATOM 1423 C C . GLN B 1 62 ? 1.095 2.117 -4.078 1 96 62 GLN B C 1
ATOM 1425 O O . GLN B 1 62 ? 1.605 3.199 -3.789 1 96 62 GLN B O 1
ATOM 1430 N N . ASP B 1 63 ? -0.052 2.012 -4.629 1 96.44 63 ASP B N 1
ATOM 1431 C CA . ASP B 1 63 ? -0.902 3.184 -4.816 1 96.44 63 ASP B CA 1
ATOM 1432 C C . ASP B 1 63 ? -2.379 2.82 -4.664 1 96.44 63 ASP B C 1
ATOM 1434 O O . ASP B 1 63 ? -2.971 2.223 -5.562 1 96.44 63 ASP B O 1
ATOM 1438 N N . ILE B 1 64 ? -2.971 3.318 -3.568 1 97.31 64 ILE B N 1
ATOM 1439 C CA . ILE B 1 64 ? -4.34 2.938 -3.244 1 97.31 64 ILE B CA 1
ATOM 1440 C C . ILE B 1 64 ? -5.305 3.592 -4.23 1 97.31 64 ILE B C 1
ATOM 1442 O O . ILE B 1 64 ? -6.438 3.133 -4.398 1 97.31 64 ILE B O 1
ATOM 1446 N N . ALA B 1 65 ? -4.816 4.648 -4.984 1 95.88 65 ALA B N 1
ATOM 1447 C CA . ALA B 1 65 ? -5.66 5.34 -5.957 1 95.88 65 ALA B CA 1
ATOM 1448 C C . ALA B 1 65 ? -6.02 4.426 -7.121 1 95.88 65 ALA B C 1
ATOM 1450 O O . ALA B 1 65 ? -6.98 4.688 -7.852 1 95.88 65 ALA B O 1
ATOM 1451 N N . LYS B 1 66 ? -5.258 3.438 -7.273 1 96.75 66 LYS B N 1
ATOM 1452 C CA . LYS B 1 66 ? -5.484 2.533 -8.398 1 96.75 66 LYS B CA 1
ATOM 1453 C C . LYS B 1 66 ? -6.516 1.464 -8.039 1 96.75 66 LYS B C 1
ATOM 1455 O O . LYS B 1 66 ? -6.977 0.727 -8.914 1 96.75 66 LYS B O 1
ATOM 1460 N N . VAL B 1 67 ? -6.852 1.328 -6.77 1 97.94 67 VAL B N 1
ATOM 1461 C CA . VAL B 1 67 ? -7.836 0.339 -6.336 1 97.94 67 VAL B CA 1
ATOM 1462 C C . VAL B 1 67 ? -9.242 0.884 -6.551 1 97.94 67 VAL B C 1
ATOM 1464 O O . VAL B 1 67 ? -9.602 1.932 -6.004 1 97.94 67 VAL B O 1
ATOM 1467 N N . VAL B 1 68 ? -10.047 0.163 -7.312 1 97.38 68 VAL B N 1
ATOM 1468 C CA . VAL B 1 68 ? -11.383 0.655 -7.629 1 97.38 68 VAL B CA 1
ATOM 1469 C C . VAL B 1 68 ? -12.422 -0.106 -6.805 1 97.38 68 VAL B C 1
ATOM 1471 O O . VAL B 1 68 ? -13.562 0.342 -6.668 1 97.38 68 VAL B O 1
ATOM 1474 N N . ARG B 1 69 ? -12.047 -1.206 -6.312 1 98.12 69 ARG B N 1
ATOM 1475 C CA . ARG B 1 69 ? -12.891 -2.004 -5.43 1 98.12 69 ARG B CA 1
ATOM 1476 C C . ARG B 1 69 ? -12.047 -2.896 -4.527 1 98.12 69 ARG B C 1
ATOM 1478 O O . ARG B 1 69 ? -11.047 -3.463 -4.965 1 98.12 69 ARG B O 1
ATOM 1485 N N . HIS B 1 70 ? -12.375 -3.008 -3.279 1 98.62 70 HIS B N 1
ATOM 1486 C CA . HIS B 1 70 ? -11.703 -3.834 -2.281 1 98.62 70 HIS B CA 1
ATOM 1487 C C . HIS B 1 70 ? -12.711 -4.629 -1.458 1 98.62 70 HIS B C 1
ATOM 1489 O O . HIS B 1 70 ? -13.477 -4.055 -0.682 1 98.62 70 HIS B O 1
ATOM 1495 N N . ASP B 1 71 ? -12.75 -5.949 -1.692 1 98.38 71 ASP B N 1
ATOM 1496 C CA . ASP B 1 71 ? -13.602 -6.852 -0.923 1 98.38 71 ASP B CA 1
ATOM 1497 C C . ASP B 1 71 ? -12.812 -7.535 0.189 1 98.38 71 ASP B C 1
ATOM 1499 O O . ASP B 1 71 ? -11.75 -8.109 -0.06 1 98.38 71 ASP B O 1
ATOM 1503 N N . ILE B 1 72 ? -13.328 -7.488 1.384 1 97.69 72 ILE B N 1
ATOM 1504 C CA . ILE B 1 72 ? -12.703 -8.141 2.533 1 97.69 72 ILE B CA 1
ATOM 1505 C C . ILE B 1 72 ? -13.672 -9.164 3.131 1 97.69 72 ILE B C 1
ATOM 1507 O O . ILE B 1 72 ? -14.805 -8.82 3.484 1 97.69 72 ILE B O 1
ATOM 1511 N N . ALA B 1 73 ? -13.242 -10.375 3.188 1 97.06 73 ALA B N 1
ATOM 1512 C CA . ALA B 1 73 ? -14.047 -11.461 3.756 1 97.06 73 ALA B CA 1
ATOM 1513 C C . ALA B 1 73 ? -13.312 -12.133 4.914 1 97.06 73 ALA B C 1
ATOM 1515 O O . ALA B 1 73 ? -12.102 -12.344 4.852 1 97.06 73 ALA B O 1
ATOM 1516 N N . ARG B 1 74 ? -14.031 -12.453 5.902 1 94.88 74 ARG B N 1
ATOM 1517 C CA . ARG B 1 74 ? -13.492 -13.164 7.059 1 94.88 74 ARG B CA 1
ATOM 1518 C C . ARG B 1 74 ? -14.203 -14.492 7.262 1 94.88 74 ARG B C 1
ATOM 1520 O O . ARG B 1 74 ? -15.438 -14.539 7.336 1 94.88 74 ARG B O 1
ATOM 1527 N N . VAL B 1 75 ? -13.484 -15.516 7.234 1 93.06 75 VAL B N 1
ATOM 1528 C CA . VAL B 1 75 ? -14 -16.844 7.516 1 93.06 75 VAL B CA 1
ATOM 1529 C C . VAL B 1 75 ? -13.148 -17.516 8.594 1 93.06 75 VAL B C 1
ATOM 1531 O O . VAL B 1 75 ? -11.984 -17.859 8.344 1 93.06 75 VAL B O 1
ATOM 1534 N N . PHE B 1 76 ? -13.664 -17.688 9.82 1 92 76 PHE B N 1
ATOM 1535 C CA . PHE B 1 76 ? -12.961 -18.234 10.969 1 92 76 PHE B CA 1
ATOM 1536 C C . PHE B 1 76 ? -11.695 -17.438 11.266 1 92 76 PHE B C 1
ATOM 1538 O O . PHE B 1 76 ? -11.766 -16.234 11.562 1 92 76 PHE B O 1
ATOM 1545 N N . ASP B 1 77 ? -10.539 -18.094 11.078 1 93 77 ASP B N 1
ATOM 1546 C CA . ASP B 1 77 ? -9.297 -17.422 11.461 1 93 77 ASP B CA 1
ATOM 1547 C C . ASP B 1 77 ? -8.531 -16.922 10.234 1 93 77 ASP B C 1
ATOM 1549 O O . ASP B 1 77 ? -7.328 -16.672 10.305 1 93 77 ASP B O 1
ATOM 1553 N N . THR B 1 78 ? -9.352 -16.797 9.203 1 93.31 78 THR B N 1
ATOM 1554 C CA . THR B 1 78 ? -8.711 -16.375 7.965 1 93.31 78 THR B CA 1
ATOM 1555 C C . THR B 1 78 ? -9.414 -15.141 7.398 1 93.31 78 THR B C 1
ATOM 1557 O O . THR B 1 78 ? -10.641 -15.039 7.449 1 93.31 78 THR B O 1
ATOM 1560 N N . VAL B 1 79 ? -8.625 -14.227 6.934 1 96.38 79 VAL B N 1
ATOM 1561 C CA . VAL B 1 79 ? -9.133 -13.039 6.262 1 96.38 79 VAL B CA 1
ATOM 1562 C C . VAL B 1 79 ? -8.641 -13.016 4.812 1 96.38 79 VAL B C 1
ATOM 1564 O O . VAL B 1 79 ? -7.469 -13.266 4.547 1 96.38 79 VAL B O 1
ATOM 1567 N N . SER B 1 80 ? -9.562 -12.719 3.916 1 96.62 80 SER B N 1
ATOM 1568 C CA . SER B 1 80 ? -9.211 -12.617 2.502 1 96.62 80 SER B CA 1
ATOM 1569 C C . SER B 1 80 ? -9.484 -11.219 1.968 1 96.62 80 SER B C 1
ATOM 1571 O O . SER B 1 80 ? -10.547 -10.641 2.223 1 96.62 80 SER B O 1
ATOM 1573 N N . HIS B 1 81 ? -8.516 -10.695 1.288 1 97.88 81 HIS B N 1
ATOM 1574 C CA . HIS B 1 81 ? -8.648 -9.43 0.565 1 97.88 81 HIS B CA 1
ATOM 1575 C C . HIS B 1 81 ? -8.68 -9.664 -0.942 1 97.88 81 HIS B C 1
ATOM 1577 O O . HIS B 1 81 ? -7.852 -10.398 -1.481 1 97.88 81 HIS B O 1
ATOM 1583 N N . THR B 1 82 ? -9.609 -9.07 -1.586 1 98.5 82 THR B N 1
ATOM 1584 C CA . THR B 1 82 ? -9.602 -9.008 -3.043 1 98.5 82 THR B CA 1
ATOM 1585 C C . THR B 1 82 ? -9.594 -7.562 -3.525 1 98.5 82 THR B C 1
ATOM 1587 O O . THR B 1 82 ? -10.547 -6.816 -3.275 1 98.5 82 THR B O 1
ATOM 1590 N N . LEU B 1 83 ? -8.539 -7.25 -4.207 1 98.56 83 LEU B N 1
ATOM 1591 C CA . LEU B 1 83 ? -8.352 -5.906 -4.746 1 98.56 83 LEU B CA 1
ATOM 1592 C C . LEU B 1 83 ? -8.594 -5.891 -6.25 1 98.56 83 LEU B C 1
ATOM 1594 O O . LEU B 1 83 ? -7.973 -6.664 -6.988 1 98.56 83 LEU B O 1
ATOM 1598 N N . HIS B 1 84 ? -9.484 -5.012 -6.688 1 98.56 84 HIS B N 1
ATOM 1599 C CA . HIS B 1 84 ? -9.672 -4.734 -8.109 1 98.56 84 HIS B CA 1
ATOM 1600 C C . HIS B 1 84 ? -9.039 -3.404 -8.5 1 98.56 84 HIS B C 1
ATOM 1602 O O . HIS B 1 84 ? -9.297 -2.377 -7.871 1 98.56 84 HIS B O 1
ATOM 1608 N N . PHE B 1 85 ? -8.234 -3.48 -9.531 1 97.69 85 PHE B N 1
ATOM 1609 C CA . PHE B 1 85 ? -7.488 -2.293 -9.93 1 97.69 85 PHE B CA 1
ATOM 1610 C C . PHE B 1 85 ? -8.055 -1.702 -11.211 1 97.69 85 PHE B C 1
ATOM 1612 O O . PHE B 1 85 ? -8.664 -2.414 -12.016 1 97.69 85 PHE B O 1
ATOM 1619 N N . GLU B 1 86 ? -7.844 -0.396 -11.281 1 96.19 86 GLU B N 1
ATOM 1620 C CA . GLU B 1 86 ? -8.062 0.216 -12.594 1 96.19 86 GLU B CA 1
ATOM 1621 C C . GLU B 1 86 ? -7.316 -0.543 -13.688 1 96.19 86 GLU B C 1
ATOM 1623 O O . GLU B 1 86 ? -6.164 -0.943 -13.5 1 96.19 86 GLU B O 1
ATOM 1628 N N . GLY B 1 87 ? -7.922 -0.747 -14.883 1 95.44 87 GLY B N 1
ATOM 1629 C CA . GLY B 1 87 ? -7.305 -1.48 -15.977 1 95.44 87 GLY B CA 1
ATOM 1630 C C . GLY B 1 87 ? -7.633 -2.961 -15.961 1 95.44 87 GLY B C 1
ATOM 1631 O O . GLY B 1 87 ? -7.254 -3.695 -16.875 1 95.44 87 GLY B O 1
ATOM 1632 N N . GLY B 1 88 ? -8.258 -3.414 -14.875 1 96.31 88 GLY B N 1
ATOM 1633 C CA . GLY B 1 88 ? -8.844 -4.746 -14.891 1 96.31 88 GLY B CA 1
ATOM 1634 C C . GLY B 1 88 ? -8.031 -5.762 -14.109 1 96.31 88 GLY B C 1
ATOM 1635 O O . GLY B 1 88 ? -8.445 -6.918 -13.977 1 96.31 88 GLY B O 1
ATOM 1636 N N . GLY B 1 89 ? -6.852 -5.387 -13.555 1 97.69 89 GLY B N 1
ATOM 1637 C CA . GLY B 1 89 ? -6.094 -6.289 -12.711 1 97.69 89 GLY B CA 1
ATOM 1638 C C . GLY B 1 89 ? -6.801 -6.633 -11.414 1 97.69 89 GLY B C 1
ATOM 1639 O O . GLY B 1 89 ? -7.516 -5.797 -10.852 1 97.69 89 GLY B O 1
ATOM 1640 N N . VAL B 1 90 ? -6.598 -7.883 -10.969 1 98.31 90 VAL B N 1
ATOM 1641 C CA . VAL B 1 90 ? -7.191 -8.32 -9.711 1 98.31 90 VAL B CA 1
ATOM 1642 C C . VAL B 1 90 ? -6.152 -9.078 -8.883 1 98.31 90 VAL B C 1
ATOM 1644 O O . VAL B 1 90 ? -5.383 -9.883 -9.422 1 98.31 90 VAL B O 1
ATOM 1647 N N . LEU B 1 91 ? -6.086 -8.836 -7.574 1 97.75 91 LEU B N 1
ATOM 1648 C CA . LEU B 1 91 ? -5.215 -9.57 -6.668 1 97.75 91 LEU B CA 1
ATOM 1649 C C . LEU B 1 91 ? -5.977 -10.023 -5.426 1 97.75 91 LEU B C 1
ATOM 1651 O O . LEU B 1 91 ? -6.734 -9.25 -4.84 1 97.75 91 LEU B O 1
ATOM 1655 N N . SER B 1 92 ? -5.789 -11.258 -5.078 1 97.06 92 SER B N 1
ATOM 1656 C CA . SER B 1 92 ? -6.336 -11.82 -3.85 1 97.06 92 SER B CA 1
ATOM 1657 C C . SER B 1 92 ? -5.227 -12.195 -2.871 1 97.06 92 SER B C 1
ATOM 1659 O O . SER B 1 92 ? -4.188 -12.719 -3.271 1 97.06 92 SER B O 1
ATOM 1661 N N . TYR B 1 93 ? -5.453 -11.891 -1.669 1 96.12 93 TYR B N 1
ATOM 1662 C CA . TYR B 1 93 ? -4.5 -12.156 -0.597 1 96.12 93 TYR B CA 1
ATOM 1663 C C . TYR B 1 93 ? -5.199 -12.742 0.624 1 96.12 93 TYR B C 1
ATOM 1665 O O . TYR B 1 93 ? -6.227 -12.227 1.064 1 96.12 93 TYR B O 1
ATOM 1673 N N . MET B 1 94 ? -4.641 -13.828 1.111 1 94.38 94 MET B N 1
ATOM 1674 C CA . MET B 1 94 ? -5.184 -14.492 2.295 1 94.38 94 MET B CA 1
ATOM 1675 C C . MET B 1 94 ? -4.16 -14.508 3.424 1 94.38 94 MET B C 1
ATOM 1677 O O . MET B 1 94 ? -2.986 -14.812 3.199 1 94.38 94 MET B O 1
ATOM 1681 N N . HIS B 1 95 ? -4.645 -14.18 4.582 1 93.06 95 HIS B N 1
ATOM 1682 C CA . HIS B 1 95 ? -3.777 -14.211 5.754 1 93.06 95 HIS B CA 1
ATOM 1683 C C . HIS B 1 95 ? -4.539 -14.672 6.992 1 93.06 95 HIS B C 1
ATOM 1685 O O . HIS B 1 95 ? -5.77 -14.703 6.992 1 93.06 95 HIS B O 1
ATOM 1691 N N . ALA B 1 96 ? -3.771 -15.086 7.973 1 93.19 96 ALA B N 1
ATOM 1692 C CA . ALA B 1 96 ? -4.371 -15.406 9.266 1 93.19 96 ALA B CA 1
ATOM 1693 C C . ALA B 1 96 ? -4.852 -14.148 9.977 1 93.19 96 ALA B C 1
ATOM 1695 O O . ALA B 1 96 ? -4.434 -13.039 9.641 1 93.19 96 ALA B O 1
ATOM 1696 N N . SER B 1 97 ? -5.695 -14.367 10.992 1 90.25 97 SER B N 1
ATOM 1697 C CA . SER B 1 97 ? -6.238 -13.242 11.742 1 90.25 97 SER B CA 1
ATOM 1698 C C . SER B 1 97 ? -5.137 -12.5 12.492 1 90.25 97 SER B C 1
ATOM 1700 O O . SER B 1 97 ? -5.293 -11.32 12.82 1 90.25 97 SER B O 1
ATOM 1702 N N . ASN B 1 98 ? -4.039 -13.203 12.625 1 85.12 98 ASN B N 1
ATOM 1703 C CA . ASN B 1 98 ? -2.949 -12.531 13.328 1 85.12 98 ASN B CA 1
ATOM 1704 C C . ASN B 1 98 ? -2.037 -11.789 12.359 1 85.12 98 ASN B C 1
ATOM 1706 O O . ASN B 1 98 ? -1.02 -11.227 12.766 1 85.12 98 ASN B O 1
ATOM 1710 N N . GLY B 1 99 ? -2.32 -11.852 11.109 1 83.81 99 GLY B N 1
ATOM 1711 C CA . GLY B 1 99 ? -1.599 -11.062 10.125 1 83.81 99 GLY B CA 1
ATOM 1712 C C . GLY B 1 99 ? -0.608 -11.883 9.312 1 83.81 99 GLY B C 1
ATOM 1713 O O . GLY B 1 99 ? -0.051 -11.391 8.328 1 83.81 99 GLY B O 1
ATOM 1714 N N . ARG B 1 100 ? -0.373 -13.102 9.742 1 84.81 100 ARG B N 1
ATOM 1715 C CA . ARG B 1 100 ? 0.543 -13.945 8.984 1 84.81 100 ARG B CA 1
ATOM 1716 C C . ARG B 1 100 ? -0.024 -14.266 7.602 1 84.81 100 ARG B C 1
ATOM 1718 O O . ARG B 1 100 ? -1.122 -14.812 7.488 1 84.81 100 ARG B O 1
ATOM 1725 N N . GLY B 1 101 ? 0.736 -13.914 6.59 1 89 101 GLY B N 1
ATOM 1726 C CA . GLY B 1 101 ? 0.291 -14.141 5.223 1 89 101 GLY B CA 1
ATOM 1727 C C . GLY B 1 101 ? 0.377 -15.594 4.801 1 89 101 GLY B C 1
ATOM 1728 O O . GLY B 1 101 ? 1.329 -16.297 5.152 1 89 101 GLY B O 1
ATOM 1729 N N . TYR B 1 102 ? -0.618 -16.062 4.059 1 86.75 102 TYR B N 1
ATOM 1730 C CA . TYR B 1 102 ? -0.643 -17.406 3.529 1 86.75 102 TYR B CA 1
ATOM 1731 C C . TYR B 1 102 ? -0.281 -17.422 2.049 1 86.75 102 TYR B C 1
ATOM 1733 O O . TYR B 1 102 ? 0.688 -18.078 1.646 1 86.75 102 TYR B O 1
ATOM 1741 N N . GLU B 1 103 ? -1.003 -16.797 1.326 1 89.81 103 GLU B N 1
ATOM 1742 C CA . GLU B 1 103 ? -0.827 -16.859 -0.122 1 89.81 103 GLU B CA 1
ATOM 1743 C C . GLU B 1 103 ? -1.486 -15.672 -0.811 1 89.81 103 GLU B C 1
ATOM 1745 O O . GLU B 1 103 ? -2.357 -15.023 -0.233 1 89.81 103 GLU B O 1
ATOM 1750 N N . PHE B 1 104 ? -1.027 -15.422 -2.014 1 93.06 104 PHE B N 1
ATOM 1751 C CA . PHE B 1 104 ? -1.711 -14.477 -2.883 1 93.06 104 PHE B CA 1
ATOM 1752 C C . PHE B 1 104 ? -1.797 -15.008 -4.309 1 93.06 104 PHE B C 1
ATOM 1754 O O . PHE B 1 104 ? -1.028 -15.891 -4.695 1 93.06 104 PHE B O 1
ATOM 1761 N N . SER B 1 105 ? -2.766 -14.555 -4.965 1 94.31 105 SER B N 1
ATOM 1762 C CA . SER B 1 105 ? -2.953 -14.82 -6.387 1 94.31 105 SER B CA 1
ATOM 1763 C C . SER B 1 105 ? -3.535 -13.609 -7.105 1 94.31 105 SER B C 1
ATOM 1765 O O . SER B 1 105 ? -4.094 -12.711 -6.469 1 94.31 105 SER B O 1
ATOM 1767 N N . GLY B 1 106 ? -3.309 -13.578 -8.398 1 96.12 106 GLY B N 1
ATOM 1768 C CA . GLY B 1 106 ? -3.828 -12.445 -9.141 1 96.12 106 GLY B CA 1
ATOM 1769 C C . GLY B 1 106 ? -3.848 -12.672 -10.641 1 96.12 106 GLY B C 1
ATOM 1770 O O . GLY B 1 106 ? -3.416 -13.719 -11.117 1 96.12 106 GLY B O 1
ATOM 1771 N N . HIS B 1 107 ? -4.457 -11.734 -11.25 1 96.81 107 HIS B N 1
ATOM 1772 C CA . HIS B 1 107 ? -4.555 -11.719 -12.703 1 96.81 107 HIS B CA 1
ATOM 1773 C C . HIS B 1 107 ? -4.305 -10.32 -13.266 1 96.81 107 HIS B C 1
ATOM 1775 O O . HIS B 1 107 ? -4.926 -9.352 -12.82 1 96.81 107 HIS B O 1
ATOM 1781 N N . ASN B 1 108 ? -3.289 -10.25 -14.195 1 95.75 108 ASN B N 1
ATOM 1782 C CA . ASN B 1 108 ? -2.959 -9.016 -14.898 1 95.75 108 ASN B CA 1
ATOM 1783 C C . ASN B 1 108 ? -2.539 -7.914 -13.938 1 95.75 108 ASN B C 1
ATOM 1785 O O . ASN B 1 108 ? -2.982 -6.77 -14.062 1 95.75 108 ASN B O 1
ATOM 1789 N N . VAL B 1 109 ? -1.824 -8.328 -12.93 1 95.94 109 VAL B N 1
ATOM 1790 C CA . VAL B 1 109 ? -1.271 -7.355 -11.992 1 95.94 109 VAL B CA 1
ATOM 1791 C C . VAL B 1 109 ? 0.253 -7.457 -11.984 1 95.94 109 VAL B C 1
ATOM 1793 O O . VAL B 1 109 ? 0.812 -8.523 -12.242 1 95.94 109 VAL B O 1
ATOM 1796 N N . PHE B 1 110 ? 0.806 -6.352 -11.766 1 93.19 110 PHE B N 1
ATOM 1797 C CA . PHE B 1 110 ? 2.248 -6.305 -11.555 1 93.19 110 PHE B CA 1
ATOM 1798 C C . PHE B 1 110 ? 2.584 -6.391 -10.07 1 93.19 110 PHE B C 1
ATOM 1800 O O . PHE B 1 110 ? 2.15 -5.547 -9.281 1 93.19 110 PHE B O 1
ATOM 1807 N N . VAL B 1 111 ? 3.352 -7.453 -9.711 1 91.44 111 VAL B N 1
ATOM 1808 C CA . VAL B 1 111 ? 3.695 -7.711 -8.32 1 91.44 111 VAL B CA 1
ATOM 1809 C C . VAL B 1 111 ? 5.195 -7.969 -8.195 1 91.44 111 VAL B C 1
ATOM 1811 O O . VAL B 1 111 ? 5.797 -8.602 -9.07 1 91.44 111 VAL B O 1
ATOM 1814 N N . GLN B 1 112 ? 5.691 -7.441 -7.102 1 86.31 112 GLN B N 1
ATOM 1815 C CA . GLN B 1 112 ? 7.078 -7.723 -6.746 1 86.31 112 GLN B CA 1
ATOM 1816 C C . GLN B 1 112 ? 7.195 -8.18 -5.297 1 86.31 112 GLN B C 1
ATOM 1818 O O . GLN B 1 112 ? 6.422 -7.746 -4.438 1 86.31 112 GLN B O 1
ATOM 1823 N N . ALA B 1 113 ? 8.102 -9.07 -5.098 1 85.25 113 ALA B N 1
ATOM 1824 C CA . ALA B 1 113 ? 8.43 -9.453 -3.727 1 85.25 113 ALA B CA 1
ATOM 1825 C C . ALA B 1 113 ? 9.852 -9.039 -3.365 1 85.25 113 ALA B C 1
ATOM 1827 O O . ALA B 1 113 ? 10.766 -9.172 -4.176 1 85.25 113 ALA B O 1
ATOM 1828 N N . ASP B 1 114 ? 9.875 -8.484 -2.145 1 80.5 114 ASP B N 1
ATOM 1829 C CA . ASP B 1 114 ? 11.219 -8.062 -1.758 1 80.5 114 ASP B CA 1
ATOM 1830 C C . ASP B 1 114 ? 11.875 -9.094 -0.838 1 80.5 114 ASP B C 1
ATOM 1832 O O . ASP B 1 114 ? 11.281 -10.133 -0.55 1 80.5 114 ASP B O 1
ATOM 1836 N N . LYS B 1 115 ? 13.148 -8.742 -0.412 1 74.62 115 LYS B N 1
ATOM 1837 C CA . LYS B 1 115 ? 13.961 -9.703 0.334 1 74.62 115 LYS B CA 1
ATOM 1838 C C . LYS B 1 115 ? 13.43 -9.891 1.752 1 74.62 115 LYS B C 1
ATOM 1840 O O . LYS B 1 115 ? 13.773 -10.859 2.426 1 74.62 115 LYS B O 1
ATOM 1845 N N . ASP B 1 116 ? 12.578 -8.953 2.176 1 78.31 116 ASP B N 1
ATOM 1846 C CA . ASP B 1 116 ? 12.078 -9.016 3.547 1 78.31 116 ASP B CA 1
ATOM 1847 C C . ASP B 1 116 ? 10.727 -9.719 3.607 1 78.31 116 ASP B C 1
ATOM 1849 O O . ASP B 1 116 ? 10.109 -9.789 4.672 1 78.31 116 ASP B O 1
ATOM 1853 N N . GLY B 1 117 ? 10.281 -10.227 2.52 1 79.5 117 GLY B N 1
ATOM 1854 C CA . GLY B 1 117 ? 9.016 -10.93 2.504 1 79.5 117 GLY B CA 1
ATOM 1855 C C . GLY B 1 117 ? 7.824 -10.016 2.281 1 79.5 117 GLY B C 1
ATOM 1856 O O . GLY B 1 117 ? 6.688 -10.383 2.58 1 79.5 117 GLY B O 1
ATOM 1857 N N . CYS B 1 118 ? 8.07 -8.891 1.86 1 88.25 118 CYS B N 1
ATOM 1858 C CA . CYS B 1 118 ? 7 -7.969 1.505 1 88.25 118 CYS B CA 1
ATOM 1859 C C . CYS B 1 118 ? 6.625 -8.109 0.034 1 88.25 118 CYS B C 1
ATOM 1861 O O . CYS B 1 118 ? 7.5 -8.117 -0.835 1 88.25 118 CYS B O 1
ATOM 1863 N N . VAL B 1 119 ? 5.414 -8.289 -0.152 1 91.12 119 VAL B N 1
ATOM 1864 C CA . VAL B 1 119 ? 4.879 -8.32 -1.509 1 91.12 119 VAL B CA 1
ATOM 1865 C C . VAL B 1 119 ? 4.305 -6.953 -1.868 1 91.12 119 VAL B C 1
ATOM 1867 O O . VAL B 1 119 ? 3.488 -6.402 -1.127 1 91.12 119 VAL B O 1
ATOM 1870 N N . ILE B 1 120 ? 4.754 -6.453 -2.988 1 93.69 120 ILE B N 1
ATOM 1871 C CA . ILE B 1 120 ? 4.301 -5.141 -3.43 1 93.69 120 ILE B CA 1
ATOM 1872 C C . ILE B 1 120 ? 3.48 -5.281 -4.711 1 93.69 120 ILE B C 1
ATOM 1874 O O . ILE B 1 120 ? 3.963 -5.82 -5.707 1 93.69 120 ILE B O 1
ATOM 1878 N N . VAL B 1 121 ? 2.283 -4.801 -4.633 1 95.81 121 VAL B N 1
ATOM 1879 C CA . VAL B 1 121 ? 1.458 -4.773 -5.836 1 95.81 121 VAL B CA 1
ATOM 1880 C C . VAL B 1 121 ? 1.368 -3.348 -6.375 1 95.81 121 VAL B C 1
ATOM 1882 O O . VAL B 1 121 ? 1.104 -2.41 -5.617 1 95.81 121 VAL B O 1
ATOM 1885 N N . HIS B 1 122 ? 1.503 -3.234 -7.668 1 95.31 122 HIS B N 1
ATOM 1886 C CA . HIS B 1 122 ? 1.584 -1.924 -8.305 1 95.31 122 HIS B CA 1
ATOM 1887 C C . HIS B 1 122 ? 0.301 -1.597 -9.062 1 95.31 122 HIS B C 1
ATOM 1889 O O . HIS B 1 122 ? 0.056 -0.438 -9.406 1 95.31 122 HIS B O 1
ATOM 1895 N N . GLY B 1 123 ? -0.497 -2.514 -9.352 1 95.94 123 GLY B N 1
ATOM 1896 C CA . GLY B 1 123 ? -1.705 -2.316 -10.141 1 95.94 123 GLY B CA 1
ATOM 1897 C C . GLY B 1 123 ? -1.746 -3.162 -11.398 1 95.94 123 GLY B C 1
ATOM 1898 O O . GLY B 1 123 ? -1.046 -4.172 -11.492 1 95.94 123 GLY B O 1
ATOM 1899 N N . THR B 1 124 ? -2.648 -2.818 -12.266 1 95.75 124 THR B N 1
ATOM 1900 C CA . THR B 1 124 ? -2.848 -3.559 -13.508 1 95.75 124 THR B CA 1
ATOM 1901 C C . THR B 1 124 ? -1.607 -3.469 -14.391 1 95.75 124 THR B C 1
ATOM 1903 O O . THR B 1 124 ? -1.004 -2.4 -14.516 1 95.75 124 THR B O 1
ATOM 1906 N N . CYS B 1 125 ? -1.27 -4.668 -14.875 1 89.88 125 CYS B N 1
ATOM 1907 C CA . CYS B 1 125 ? -0.176 -4.668 -15.836 1 89.88 125 CYS B CA 1
ATOM 1908 C C . CYS B 1 125 ? -0.559 -3.9 -17.094 1 89.88 125 CYS B C 1
ATOM 1910 O O . CYS B 1 125 ? -1.666 -4.059 -17.609 1 89.88 125 CYS B O 1
ATOM 1912 N N . MET B 1 126 ? 0.15 -2.793 -17.344 1 71.94 126 MET B N 1
ATOM 1913 C CA . MET B 1 126 ? -0.134 -2.092 -18.594 1 71.94 126 MET B CA 1
ATOM 1914 C C . MET B 1 126 ? 0.393 -2.877 -19.781 1 71.94 126 MET B C 1
ATOM 1916 O O . MET B 1 126 ? 1.442 -3.518 -19.703 1 71.94 126 MET B O 1
ATOM 1920 N N . GLU B 1 127 ? -0.476 -3.322 -20.703 1 51.94 127 GLU B N 1
ATOM 1921 C CA . GLU B 1 127 ? -0.047 -3.938 -21.953 1 51.94 127 GLU B CA 1
ATOM 1922 C C . GLU B 1 127 ? 1.034 -3.104 -22.641 1 51.94 127 GLU B C 1
ATOM 1924 O O . GLU B 1 127 ? 1.085 -1.885 -22.469 1 51.94 127 GLU B O 1
#